Protein AF-0000000076551840 (afdb_homodimer)

Secondary structure (DSSP, 8-state):
--HHHHHHHHHHHHHHHHT-TTS----GGGSPTT-----EEEEEEEE-TTHHHHHHHHHHTT--EEEEEETTEEEEE-TTS-EEEEE-TTPPP-GGGGSGGGEEEEEE-S-HHHHHHHHHHTT-EEEEEEEEETT-STTSS-EEEEEEE-TTS-EEEEEE-SS----/--HHHHHHHHHHHHHHHHT-TTS----GGGSPTT-----EEEEEEEE-TTHHHHHHHHHHTT--EEEEEETTEEEEE-TTS-EEEEE-TTPPP-GGGGSGGGEEEEEE-S-HHHHHHHHHHTT-EEEEEEEEETT-STTSS-EEEEEEE-TTS-EEEEEE-SS----

pLDDT: mean 78.37, std 20.19, range [26.83, 97.62]

Structure (mmCIF, N/CA/C/O backbone):
data_AF-0000000076551840-model_v1
#
loop_
_entity.id
_entity.type
_entity.pdbx_description
1 polymer 'VOC domain-containing protein'
#
loop_
_atom_site.group_PDB
_atom_site.id
_atom_site.type_symbol
_atom_site.label_atom_id
_atom_site.label_alt_id
_atom_site.label_comp_id
_atom_site.label_asym_id
_atom_site.label_entity_id
_atom_site.label_seq_id
_atom_site.pdbx_PDB_ins_code
_atom_site.Cartn_x
_atom_site.Cartn_y
_atom_site.Cartn_z
_atom_site.occupancy
_atom_site.B_iso_or_equiv
_atom_site.auth_seq_id
_atom_site.auth_comp_id
_atom_site.auth_asym_id
_atom_site.auth_atom_id
_atom_site.pdbx_PDB_model_num
ATOM 1 N N . MET A 1 1 ? -16.547 25.156 -2.084 1 27.38 1 MET A N 1
ATOM 2 C CA . MET A 1 1 ? -15.773 24.156 -1.354 1 27.38 1 MET A CA 1
ATOM 3 C C . MET A 1 1 ? -16.469 22.797 -1.389 1 27.38 1 MET A C 1
ATOM 5 O O . MET A 1 1 ? -17.625 22.688 -1.002 1 27.38 1 MET A O 1
ATOM 9 N N . ASN A 1 2 ? -16.172 21.984 -2.314 1 29.33 2 ASN A N 1
ATOM 10 C CA . ASN A 1 2 ? -16.953 20.828 -2.738 1 29.33 2 ASN A CA 1
ATOM 11 C C . ASN A 1 2 ? -17.25 19.891 -1.567 1 29.33 2 ASN A C 1
ATOM 13 O O . ASN A 1 2 ? -16.328 19.312 -0.979 1 29.33 2 ASN A O 1
ATOM 17 N N . ARG A 1 3 ? -18.391 20.047 -0.941 1 36.41 3 ARG A N 1
ATOM 18 C CA . ARG A 1 3 ? -19.109 19.391 0.146 1 36.41 3 ARG A CA 1
ATOM 19 C C . ARG A 1 3 ? -18.938 17.875 0.073 1 36.41 3 ARG A C 1
ATOM 21 O O . ARG A 1 3 ? -19.188 17.172 1.055 1 36.41 3 ARG A O 1
ATOM 28 N N . SER A 1 4 ? -18.766 17.438 -1.121 1 36.91 4 SER A N 1
ATOM 29 C CA . SER A 1 4 ? -18.781 15.992 -1.314 1 36.91 4 SER A CA 1
ATOM 30 C C . SER A 1 4 ? -17.531 15.336 -0.754 1 36.91 4 SER A C 1
ATOM 32 O O . SER A 1 4 ? -17.594 14.25 -0.186 1 36.91 4 SER A O 1
ATOM 34 N N . ALA A 1 5 ? -16.391 16.031 -0.947 1 40.38 5 ALA A N 1
ATOM 35 C CA . ALA A 1 5 ? -15.172 15.484 -0.371 1 40.38 5 ALA A CA 1
ATOM 36 C C . ALA A 1 5 ? -15.242 15.469 1.154 1 40.38 5 ALA A C 1
ATOM 38 O O . ALA A 1 5 ? -14.773 14.523 1.794 1 40.38 5 ALA A O 1
ATOM 39 N N . LEU A 1 6 ? -15.734 16.562 1.753 1 38.84 6 LEU A N 1
ATOM 40 C CA . LEU A 1 6 ? -15.945 16.641 3.195 1 38.84 6 LEU A CA 1
ATOM 41 C C . LEU A 1 6 ? -16.844 15.5 3.67 1 38.84 6 LEU A C 1
ATOM 43 O O . LEU A 1 6 ? -16.641 14.953 4.754 1 38.84 6 LEU A O 1
ATOM 47 N N . PHE A 1 7 ? -17.734 15.266 2.775 1 40.12 7 PHE A N 1
ATOM 48 C CA . PHE A 1 7 ? -18.688 14.219 3.145 1 40.12 7 PHE A CA 1
ATOM 49 C C . PHE A 1 7 ? -18 12.867 3.223 1 40.12 7 PHE A C 1
ATOM 51 O O . PHE A 1 7 ? -18.203 12.109 4.172 1 40.12 7 PHE A O 1
ATOM 58 N N . VAL A 1 8 ? -17.234 12.586 2.199 1 43.53 8 VAL A N 1
ATOM 59 C CA . VAL A 1 8 ? -16.562 11.289 2.227 1 43.53 8 VAL A CA 1
ATOM 60 C C . VAL A 1 8 ? -15.633 11.211 3.43 1 43.53 8 VAL A C 1
ATOM 62 O O . VAL A 1 8 ? -15.602 10.195 4.137 1 43.53 8 VAL A O 1
ATOM 65 N N . ALA A 1 9 ? -14.914 12.297 3.59 1 44.69 9 ALA A N 1
ATOM 66 C CA . ALA A 1 9 ? -14.031 12.32 4.75 1 44.69 9 ALA A CA 1
ATOM 67 C C . ALA A 1 9 ? -14.82 12.18 6.047 1 44.69 9 ALA A C 1
ATOM 69 O O . ALA A 1 9 ? -14.43 11.422 6.941 1 44.69 9 ALA A O 1
ATOM 70 N N . ALA A 1 10 ? -15.859 13 6.07 1 43.75 10 ALA A N 1
ATOM 71 C CA . ALA A 1 10 ? -16.688 12.945 7.266 1 43.75 10 ALA A CA 1
ATOM 72 C C . ALA A 1 10 ? -17.297 11.555 7.449 1 43.75 10 ALA A C 1
ATOM 74 O O . ALA A 1 10 ? -17.375 11.047 8.57 1 43.75 10 ALA A O 1
ATOM 75 N N . MET A 1 11 ? -17.75 11.07 6.363 1 44.84 11 MET A N 1
ATOM 76 C CA . MET A 1 11 ? -18.391 9.758 6.48 1 44.84 11 MET A CA 1
ATOM 77 C C . MET A 1 11 ? -17.375 8.688 6.844 1 44.84 11 MET A C 1
ATOM 79 O O . MET A 1 11 ? -17.641 7.836 7.691 1 44.84 11 MET A O 1
ATOM 83 N N . VAL A 1 12 ? -16.344 8.695 6.113 1 45.75 12 VAL A N 1
ATOM 84 C CA . VAL A 1 12 ? -15.305 7.738 6.473 1 45.75 12 VAL A CA 1
ATOM 85 C C . VAL A 1 12 ? -14.891 7.949 7.926 1 45.75 12 VAL A C 1
ATOM 87 O O . VAL A 1 12 ? -14.719 6.984 8.68 1 45.75 12 VAL A O 1
ATOM 90 N N . ALA A 1 13 ? -14.734 9.211 8.25 1 43.22 13 ALA A N 1
ATOM 91 C CA . ALA A 1 13 ? -14.398 9.523 9.633 1 43.22 13 ALA A CA 1
ATOM 92 C C . ALA A 1 13 ? -15.453 8.977 10.594 1 43.22 13 ALA A C 1
ATOM 94 O O . ALA A 1 13 ? -15.117 8.398 11.625 1 43.22 13 ALA A O 1
ATOM 95 N N . THR A 1 14 ? -16.594 9.406 10.281 1 41.75 14 THR A N 1
ATOM 96 C CA . THR A 1 14 ? -17.641 8.961 11.211 1 41.75 14 THR A CA 1
ATOM 97 C C . THR A 1 14 ? -17.703 7.441 11.266 1 41.75 14 THR A C 1
ATOM 99 O O . THR A 1 14 ? -17.859 6.863 12.344 1 41.75 14 THR A O 1
ATOM 102 N N . MET A 1 15 ? -17.734 6.941 10.125 1 40.16 15 MET A N 1
ATOM 103 C CA . MET A 1 15 ? -17.891 5.492 10.125 1 40.16 15 MET A CA 1
ATOM 104 C C . MET A 1 15 ? -16.656 4.816 10.719 1 40.16 15 MET A C 1
ATOM 106 O O . MET A 1 15 ? -16.766 3.801 11.406 1 40.16 15 MET A O 1
ATOM 110 N N . PHE A 1 16 ? -15.555 5.211 10.25 1 41.03 16 PHE A N 1
ATOM 111 C CA . PHE A 1 16 ? -14.359 4.578 10.797 1 41.03 16 PHE A CA 1
ATOM 112 C C . PHE A 1 16 ? -14.398 4.582 12.32 1 41.03 16 PHE A C 1
ATOM 114 O O . PHE A 1 16 ? -14.094 3.568 12.953 1 41.03 16 PHE A O 1
ATOM 121 N N . VAL A 1 17 ? -14.461 5.82 12.93 1 37.12 17 VAL A N 1
ATOM 122 C CA . VAL A 1 17 ? -14.359 6.023 14.375 1 37.12 17 VAL A CA 1
ATOM 123 C C . VAL A 1 17 ? -15.508 5.309 15.086 1 37.12 17 VAL A C 1
ATOM 125 O O . VAL A 1 17 ? -15.305 4.66 16.109 1 37.12 17 VAL A O 1
ATOM 128 N N . LYS A 1 18 ? -16.594 5.859 14.75 1 33.66 18 LYS A N 1
ATOM 129 C CA . LYS A 1 18 ? -17.641 5.473 15.703 1 33.66 18 LYS A CA 1
ATOM 130 C C . LYS A 1 18 ? -17.906 3.975 15.641 1 33.66 18 LYS A C 1
ATOM 132 O O . LYS A 1 18 ? -18.297 3.369 16.641 1 33.66 18 LYS A O 1
ATOM 137 N N . THR A 1 19 ? -18.109 3.566 14.359 1 36.28 19 THR A N 1
ATOM 138 C CA . THR A 1 19 ? -18.75 2.271 14.555 1 36.28 19 THR A CA 1
ATOM 139 C C . THR A 1 19 ? -17.75 1.24 15.055 1 36.28 19 THR A C 1
ATOM 141 O O . THR A 1 19 ? -18.094 0.08 15.281 1 36.28 19 THR A O 1
ATOM 144 N N . GLY A 1 20 ? -16.859 1.603 15.922 1 36.09 20 GLY A N 1
ATOM 145 C CA . GLY A 1 20 ? -16.031 0.517 16.438 1 36.09 20 GLY A CA 1
ATOM 146 C C . GLY A 1 20 ? -15.648 -0.496 15.375 1 36.09 20 GLY A C 1
ATOM 147 O O . GLY A 1 20 ? -15.258 -1.62 15.695 1 36.09 20 GLY A O 1
ATOM 148 N N . ALA A 1 21 ? -16.203 -0.322 14.289 1 35.88 21 ALA A N 1
ATOM 149 C CA . ALA A 1 21 ? -16.266 -1.353 13.258 1 35.88 21 ALA A CA 1
ATOM 150 C C . ALA A 1 21 ? -14.859 -1.782 12.828 1 35.88 21 ALA A C 1
ATOM 152 O O . ALA A 1 21 ? -14.695 -2.801 12.148 1 35.88 21 ALA A O 1
ATOM 153 N N . ILE A 1 22 ? -13.898 -0.826 12.773 1 38.78 22 ILE A N 1
ATOM 154 C CA . ILE A 1 22 ? -12.641 -1.492 12.445 1 38.78 22 ILE A CA 1
ATOM 155 C C . ILE A 1 22 ? -12.383 -2.625 13.438 1 38.78 22 ILE A C 1
ATOM 157 O O . ILE A 1 22 ? -11.328 -3.26 13.406 1 38.78 22 ILE A O 1
ATOM 161 N N . ALA A 1 23 ? -13.109 -2.488 14.547 1 34.16 23 ALA A N 1
ATOM 162 C CA . ALA A 1 23 ? -12.852 -3.627 15.422 1 34.16 23 ALA A CA 1
ATOM 163 C C . ALA A 1 23 ? -12.867 -4.938 14.641 1 34.16 23 ALA A C 1
ATOM 165 O O . ALA A 1 23 ? -13.812 -5.211 13.898 1 34.16 23 ALA A O 1
ATOM 166 N N . GLN A 1 24 ? -11.711 -5.297 14.273 1 37.44 24 GLN A N 1
ATOM 167 C CA . GLN A 1 24 ? -11.289 -6.57 13.703 1 37.44 24 GLN A CA 1
ATOM 168 C C . GLN A 1 24 ? -12.25 -7.695 14.086 1 37.44 24 GLN A C 1
ATOM 170 O O . GLN A 1 24 ? -12.242 -8.164 15.227 1 37.44 24 GLN A O 1
ATOM 175 N N . THR A 1 25 ? -13.562 -7.547 13.938 1 35.53 25 THR A N 1
ATOM 176 C CA . THR A 1 25 ? -14.086 -8.906 14.062 1 35.53 25 THR A CA 1
ATOM 177 C C . THR A 1 25 ? -13.391 -9.844 13.078 1 35.53 25 THR A C 1
ATOM 179 O O . THR A 1 25 ? -13.617 -9.766 11.875 1 35.53 25 THR A O 1
ATOM 182 N N . ASN A 1 26 ? -12.195 -10.07 13.25 1 39.94 26 ASN A N 1
ATOM 183 C CA . ASN A 1 26 ? -11.43 -11.117 12.586 1 39.94 26 ASN A CA 1
ATOM 184 C C . ASN A 1 26 ? -12.211 -12.43 12.508 1 39.94 26 ASN A C 1
ATOM 186 O O . ASN A 1 26 ? -11.625 -13.5 12.375 1 39.94 26 ASN A O 1
ATOM 190 N N . SER A 1 27 ? -13.477 -12.438 12.914 1 39.22 27 SER A N 1
ATOM 191 C CA . SER A 1 27 ? -13.945 -13.82 12.844 1 39.22 27 SER A CA 1
ATOM 192 C C . SER A 1 27 ? -14.062 -14.289 11.398 1 39.22 27 SER A C 1
ATOM 194 O O . SER A 1 27 ? -14.641 -13.602 10.562 1 39.22 27 SER A O 1
ATOM 196 N N . LEU A 1 28 ? -13.203 -15.195 10.992 1 42.12 28 LEU A N 1
ATOM 197 C CA . LEU A 1 28 ? -13.32 -16 9.773 1 42.12 28 LEU A CA 1
ATOM 198 C C . LEU A 1 28 ? -14.781 -16.219 9.406 1 42.12 28 LEU A C 1
ATOM 200 O O . LEU A 1 28 ? -15.109 -16.359 8.227 1 42.12 28 LEU A O 1
ATOM 204 N N . ALA A 1 29 ? -15.602 -16.125 10.406 1 45.28 29 ALA A N 1
ATOM 205 C CA . ALA A 1 29 ? -16.984 -16.516 10.195 1 45.28 29 ALA A CA 1
ATOM 206 C C . ALA A 1 29 ? -17.719 -15.531 9.289 1 45.28 29 ALA A C 1
ATOM 208 O O . ALA A 1 29 ? -18.688 -15.883 8.625 1 45.28 29 ALA A O 1
ATOM 209 N N . SER A 1 30 ? -17.125 -14.352 9.07 1 53.75 30 SER A N 1
ATOM 210 C CA . SER A 1 30 ? -17.875 -13.391 8.281 1 53.75 30 SER A CA 1
ATOM 211 C C . SER A 1 30 ? -17.266 -13.227 6.887 1 53.75 30 SER A C 1
ATOM 213 O O . SER A 1 30 ? -17.719 -12.375 6.109 1 53.75 30 SER A O 1
ATOM 215 N N . LEU A 1 31 ? -16.359 -14.156 6.562 1 56.81 31 LEU A N 1
ATOM 216 C CA . LEU A 1 31 ? -15.75 -14.047 5.246 1 56.81 31 LEU A CA 1
ATOM 217 C C . LEU A 1 31 ? -16.562 -14.797 4.199 1 56.81 31 LEU A C 1
ATOM 219 O O . LEU A 1 31 ? -17.203 -15.805 4.512 1 56.81 31 LEU A O 1
ATOM 223 N N . PRO A 1 32 ? -16.609 -14.234 3.074 1 60.88 32 PRO A N 1
ATOM 224 C CA . PRO A 1 32 ? -17.312 -14.938 1.996 1 60.88 32 PRO A CA 1
ATOM 225 C C . PRO A 1 32 ? -16.75 -16.344 1.753 1 60.88 32 PRO A C 1
ATOM 227 O O . PRO A 1 32 ? -15.625 -16.641 2.154 1 60.88 32 PRO A O 1
ATOM 230 N N . SER A 1 33 ? -17.609 -17.125 1.17 1 62.19 33 SER A N 1
ATOM 231 C CA . SER A 1 33 ? -17.203 -18.484 0.853 1 62.19 33 SER A CA 1
ATOM 232 C C . SER A 1 33 ? -15.938 -18.516 0.016 1 62.19 33 SER A C 1
ATOM 234 O O . SER A 1 33 ? -15.797 -17.75 -0.942 1 62.19 33 SER A O 1
ATOM 236 N N . GLY A 1 34 ? -14.984 -19.266 0.413 1 58.69 34 GLY A N 1
ATOM 237 C CA . GLY A 1 34 ? -13.75 -19.438 -0.339 1 58.69 34 GLY A CA 1
ATOM 238 C C . GLY A 1 34 ? -12.641 -18.5 0.098 1 58.69 34 GLY A C 1
ATOM 239 O O . GLY A 1 34 ? -11.5 -18.625 -0.34 1 58.69 34 GLY A O 1
ATOM 240 N N . VAL A 1 35 ? -13.117 -17.531 0.836 1 58.44 35 VAL A N 1
ATOM 241 C CA . VAL A 1 35 ? -12.109 -16.609 1.354 1 58.44 35 VAL A CA 1
ATOM 242 C C . VAL A 1 35 ? -11.672 -17.062 2.748 1 58.44 35 VAL A C 1
ATOM 244 O O . VAL A 1 35 ? -12.508 -17.219 3.643 1 58.44 35 VAL A O 1
ATOM 247 N N . THR A 1 36 ? -10.461 -17.359 2.869 1 60.69 36 THR A N 1
ATOM 248 C CA . THR A 1 36 ? -10 -18 4.098 1 60.69 36 THR A CA 1
ATOM 249 C C . THR A 1 36 ? -9.422 -16.969 5.059 1 60.69 36 THR A C 1
ATOM 251 O O . THR A 1 36 ? -9.227 -17.25 6.242 1 60.69 36 THR A O 1
ATOM 254 N N . GLN A 1 37 ? -9.172 -15.789 4.453 1 68.19 37 GLN A N 1
ATOM 255 C CA . GLN A 1 37 ? -8.578 -14.805 5.352 1 68.19 37 GLN A CA 1
ATOM 256 C C . GLN A 1 37 ? -8.797 -13.383 4.832 1 68.19 37 GLN A C 1
ATOM 258 O O . GLN A 1 37 ? -9.07 -13.188 3.648 1 68.19 37 GLN A O 1
ATOM 263 N N . GLN A 1 38 ? -8.812 -12.508 5.797 1 65.56 38 GLN A N 1
ATOM 264 C CA . GLN A 1 38 ? -8.688 -11.094 5.445 1 65.56 38 GLN A CA 1
ATOM 265 C C . GLN A 1 38 ? -7.234 -10.719 5.203 1 65.56 38 GLN A C 1
ATOM 267 O O . GLN A 1 38 ? -6.387 -10.875 6.086 1 65.56 38 GLN A O 1
ATOM 272 N N . LEU A 1 39 ? -6.957 -10.25 4.027 1 72.38 39 LEU A N 1
ATOM 273 C CA . LEU A 1 39 ? -5.562 -10.047 3.645 1 72.38 39 LEU A CA 1
ATOM 274 C C . LEU A 1 39 ? -5.062 -8.68 4.102 1 72.38 39 LEU A C 1
ATOM 276 O O . LEU A 1 39 ? -5.859 -7.766 4.32 1 72.38 39 LEU A O 1
ATOM 280 N N . GLN A 1 40 ? -3.732 -8.562 4.301 1 76.38 40 GLN A N 1
ATOM 281 C CA . GLN A 1 40 ? -3.023 -7.336 4.633 1 76.38 40 GLN A CA 1
ATOM 282 C C . GLN A 1 40 ? -2.023 -6.965 3.541 1 76.38 40 GLN A C 1
ATOM 284 O O . GLN A 1 40 ? -1.771 -7.754 2.629 1 76.38 40 GLN A O 1
ATOM 289 N N . TRP A 1 41 ? -1.464 -5.789 3.631 1 81.81 41 TRP A N 1
ATOM 290 C CA . TRP A 1 41 ? -0.515 -5.309 2.633 1 81.81 41 TRP A CA 1
ATOM 291 C C . TRP A 1 41 ? 0.833 -6.004 2.781 1 81.81 41 TRP A C 1
ATOM 293 O O . TRP A 1 41 ? 1.33 -6.176 3.896 1 81.81 41 TRP A O 1
ATOM 303 N N . SER A 1 42 ? 1.412 -6.383 1.685 1 81.31 42 SER A N 1
ATOM 304 C CA . SER A 1 42 ? 2.74 -6.988 1.715 1 81.31 42 SER A CA 1
ATOM 305 C C . SER A 1 42 ? 3.816 -5.977 1.332 1 81.31 42 SER A C 1
ATOM 307 O O . SER A 1 42 ? 4.973 -6.113 1.731 1 81.31 42 SER A O 1
ATOM 309 N N . GLY A 1 43 ? 3.385 -5.078 0.44 1 89.75 43 GLY A N 1
ATOM 310 C CA . GLY A 1 43 ? 4.371 -4.113 -0.023 1 89.75 43 GLY A CA 1
ATOM 311 C C . GLY A 1 43 ? 3.912 -3.326 -1.234 1 89.75 43 GLY A C 1
ATOM 312 O O . GLY A 1 43 ? 2.795 -3.516 -1.718 1 89.75 43 GLY A O 1
ATOM 313 N N . VAL A 1 44 ? 4.836 -2.371 -1.618 1 93.31 44 VAL A N 1
ATOM 314 C CA . VAL A 1 44 ? 4.617 -1.555 -2.809 1 93.31 44 VAL A CA 1
ATOM 315 C C . VAL A 1 44 ? 5.875 -1.564 -3.678 1 93.31 44 VAL A C 1
ATOM 317 O O . VAL A 1 44 ? 6.984 -1.397 -3.174 1 93.31 44 VAL A O 1
ATOM 320 N N . ASP A 1 45 ? 5.641 -1.84 -4.93 1 92.5 45 ASP A N 1
ATOM 321 C CA . ASP A 1 45 ? 6.68 -1.661 -5.941 1 92.5 45 ASP A CA 1
ATOM 322 C C . ASP A 1 45 ? 6.422 -0.412 -6.781 1 92.5 45 ASP A C 1
ATOM 324 O O . ASP A 1 45 ? 5.305 -0.197 -7.25 1 92.5 45 ASP A O 1
ATOM 328 N N . VAL A 1 46 ? 7.512 0.355 -6.988 1 93.5 46 VAL A N 1
ATOM 329 C CA . VAL A 1 46 ? 7.301 1.553 -7.793 1 93.5 46 VAL A CA 1
ATOM 330 C C . VAL A 1 46 ? 8.453 1.721 -8.781 1 93.5 46 VAL A C 1
ATOM 332 O O . VAL A 1 46 ? 9.609 1.453 -8.445 1 93.5 46 VAL A O 1
ATOM 335 N N . ASP A 1 47 ? 8.023 2.104 -9.953 1 92.31 47 ASP A N 1
ATOM 336 C CA . ASP A 1 47 ? 8.977 2.639 -10.914 1 92.31 47 ASP A CA 1
ATOM 337 C C . ASP A 1 47 ? 9.211 4.129 -10.688 1 92.31 47 ASP A C 1
ATOM 339 O O . ASP A 1 47 ? 8.266 4.922 -10.727 1 92.31 47 ASP A O 1
ATOM 343 N N . ALA A 1 48 ? 10.453 4.504 -10.414 1 93.38 48 ALA A N 1
ATOM 344 C CA . ALA A 1 48 ? 10.734 5.902 -10.094 1 93.38 48 ALA A CA 1
ATOM 345 C C . ALA A 1 48 ? 11.867 6.441 -10.953 1 93.38 48 ALA A C 1
ATOM 347 O O . ALA A 1 48 ? 13.023 6.047 -10.781 1 93.38 48 ALA A O 1
ATOM 348 N N . GLU A 1 49 ? 11.516 7.371 -11.898 1 91.81 49 GLU A N 1
ATOM 349 C CA . GLU A 1 49 ? 12.547 8.039 -12.68 1 91.81 49 GLU A CA 1
ATOM 350 C C . GLU A 1 49 ? 13.508 8.812 -11.773 1 91.81 49 GLU A C 1
ATOM 352 O O . GLU A 1 49 ? 14.719 8.805 -12.008 1 91.81 49 GLU A O 1
ATOM 357 N N . GLN A 1 50 ? 12.922 9.461 -10.789 1 94.94 50 GLN A N 1
ATOM 358 C CA . GLN A 1 50 ? 13.727 10.125 -9.773 1 94.94 50 GLN A CA 1
ATOM 359 C C . GLN A 1 50 ? 14 9.195 -8.594 1 94.94 50 GLN A C 1
ATOM 361 O O . GLN A 1 50 ? 13.602 9.492 -7.461 1 94.94 50 GLN A O 1
ATOM 366 N N . PHE A 1 51 ? 14.75 8.203 -8.812 1 96.38 51 PHE A N 1
ATOM 367 C CA . PHE A 1 51 ? 15.008 7.109 -7.887 1 96.38 51 PHE A CA 1
ATOM 368 C C . PHE A 1 51 ? 15.672 7.625 -6.613 1 96.38 51 PHE A C 1
ATOM 370 O O . PHE A 1 51 ? 15.164 7.391 -5.512 1 96.38 51 PHE A O 1
ATOM 377 N N . LYS A 1 52 ? 16.75 8.344 -6.77 1 97 52 LYS A N 1
ATOM 378 C CA . LYS A 1 52 ? 17.531 8.773 -5.609 1 97 52 LYS A CA 1
ATOM 379 C C . LYS A 1 52 ? 16.688 9.625 -4.664 1 97 52 LYS A C 1
ATOM 381 O O . LYS A 1 52 ? 16.766 9.477 -3.445 1 97 52 LYS A O 1
ATOM 386 N N . GLY A 1 53 ? 15.922 10.508 -5.215 1 97.5 53 GLY A N 1
ATOM 387 C CA . GLY A 1 53 ? 15.07 11.359 -4.398 1 97.5 53 GLY A CA 1
ATOM 388 C C . GLY A 1 53 ? 14.055 10.578 -3.59 1 97.5 53 GLY A C 1
ATOM 389 O O . GLY A 1 53 ? 13.852 10.852 -2.404 1 97.5 53 GLY A O 1
ATOM 390 N N . LEU A 1 54 ? 13.438 9.633 -4.238 1 97 54 LEU A N 1
ATOM 391 C CA . LEU A 1 54 ? 12.438 8.844 -3.527 1 97 54 LEU A CA 1
ATOM 392 C C . LEU A 1 54 ? 13.086 7.965 -2.469 1 97 54 LEU A C 1
ATOM 394 O O . LEU A 1 54 ? 12.578 7.852 -1.351 1 97 54 LEU A O 1
ATO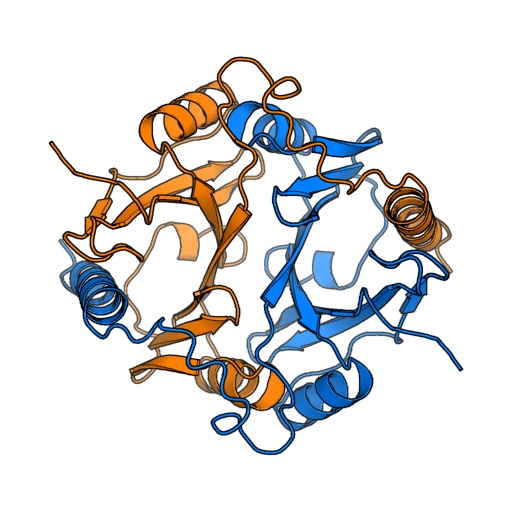M 398 N N . ARG A 1 55 ? 14.148 7.324 -2.879 1 96.12 55 ARG A N 1
ATOM 399 C CA . ARG A 1 55 ? 14.891 6.516 -1.919 1 96.12 55 ARG A CA 1
ATOM 400 C C . ARG A 1 55 ? 15.289 7.34 -0.699 1 96.12 55 ARG A C 1
ATOM 402 O O . ARG A 1 55 ? 15.094 6.906 0.439 1 96.12 55 ARG A O 1
ATOM 409 N N . ASP A 1 56 ? 15.852 8.531 -0.9 1 95.81 56 ASP A N 1
ATOM 410 C CA . ASP A 1 56 ? 16.281 9.391 0.195 1 95.81 56 ASP A CA 1
ATOM 411 C C . ASP A 1 56 ? 15.109 9.797 1.071 1 95.81 56 ASP A C 1
ATOM 413 O O . ASP A 1 56 ? 15.219 9.828 2.299 1 95.81 56 ASP A O 1
ATOM 417 N N . LEU A 1 57 ? 14.039 10.164 0.477 1 96.06 57 LEU A N 1
ATOM 418 C CA . LEU A 1 57 ? 12.852 10.516 1.246 1 96.06 57 LEU A CA 1
ATOM 419 C C . LEU A 1 57 ? 12.391 9.336 2.098 1 96.06 57 LEU A C 1
ATOM 421 O O . LEU A 1 57 ? 12.055 9.508 3.271 1 96.06 57 LEU A O 1
ATOM 425 N N . ALA A 1 58 ? 12.32 8.125 1.489 1 94.19 58 ALA A N 1
ATOM 426 C CA . ALA A 1 58 ? 11.867 6.938 2.211 1 94.19 58 ALA A CA 1
ATOM 427 C C . ALA A 1 58 ? 12.734 6.684 3.441 1 94.19 58 ALA A C 1
ATOM 429 O O . ALA A 1 58 ? 12.219 6.344 4.512 1 94.19 58 ALA A O 1
ATOM 430 N N . VAL A 1 59 ? 13.992 6.879 3.32 1 91 59 VAL A N 1
ATOM 431 C CA . VAL A 1 59 ? 14.922 6.629 4.418 1 91 59 VAL A CA 1
ATOM 432 C C . VAL A 1 59 ? 14.867 7.785 5.414 1 91 59 VAL A C 1
ATOM 434 O O . VAL A 1 59 ? 14.641 7.574 6.605 1 91 59 VAL A O 1
ATOM 437 N N . ASN A 1 60 ? 14.938 9.008 4.949 1 90.75 60 ASN A N 1
ATOM 438 C CA . ASN A 1 60 ? 15.18 10.164 5.805 1 90.75 60 ASN A CA 1
ATOM 439 C C . ASN A 1 60 ? 13.883 10.719 6.387 1 90.75 60 ASN A C 1
ATOM 441 O O . ASN A 1 60 ? 13.891 11.375 7.43 1 90.75 60 ASN A O 1
ATOM 445 N N . ALA A 1 61 ? 12.805 10.523 5.77 1 91.62 61 ALA A N 1
ATOM 446 C CA . ALA A 1 61 ? 11.555 11.094 6.258 1 91.62 61 ALA A CA 1
ATOM 447 C C . ALA A 1 61 ? 10.625 10 6.785 1 91.62 61 ALA A C 1
ATOM 449 O O . ALA A 1 61 ? 9.93 10.203 7.781 1 91.62 61 ALA A O 1
ATOM 450 N N . LEU A 1 62 ? 10.664 8.844 6.094 1 89.81 62 LEU A N 1
ATOM 451 C CA . LEU A 1 62 ? 9.734 7.793 6.488 1 89.81 62 LEU A CA 1
ATOM 452 C C . LEU A 1 62 ? 10.414 6.781 7.406 1 89.81 62 LEU A C 1
ATOM 454 O O . LEU A 1 62 ? 9.75 5.902 7.965 1 89.81 62 LEU A O 1
ATOM 458 N N . GLY A 1 63 ? 11.695 6.855 7.531 1 86.81 63 GLY A N 1
ATOM 459 C CA . GLY A 1 63 ? 12.43 6.031 8.477 1 86.81 63 GLY A CA 1
ATOM 460 C C . GLY A 1 63 ? 12.578 4.59 8.023 1 86.81 63 GLY A C 1
ATOM 461 O O . GLY A 1 63 ? 12.766 3.691 8.844 1 86.81 63 GLY A O 1
ATOM 462 N N . MET A 1 64 ? 12.406 4.379 6.801 1 84.06 64 MET A N 1
ATOM 463 C CA . MET A 1 64 ? 12.547 3.012 6.305 1 84.06 64 MET A CA 1
ATOM 464 C C . MET A 1 64 ? 14.023 2.635 6.176 1 84.06 64 MET A C 1
ATOM 466 O O . MET A 1 64 ? 14.867 3.494 5.922 1 84.06 64 MET A O 1
ATOM 470 N N . ARG A 1 65 ? 14.211 1.378 6.328 1 83.06 65 ARG A N 1
ATOM 471 C CA . ARG A 1 65 ? 15.578 0.876 6.223 1 83.06 65 ARG A CA 1
ATOM 472 C C . ARG A 1 65 ? 15.797 0.171 4.887 1 83.06 65 ARG A C 1
ATOM 474 O O . ARG A 1 65 ? 15.008 -0.695 4.5 1 83.06 65 ARG A O 1
ATOM 481 N N . ALA A 1 66 ? 16.891 0.525 4.258 1 85 66 ALA A N 1
ATOM 482 C CA . ALA A 1 66 ? 17.234 -0.151 3.01 1 85 66 ALA A CA 1
ATOM 483 C C . ALA A 1 66 ? 17.953 -1.476 3.279 1 85 66 ALA A C 1
ATOM 485 O O . ALA A 1 66 ? 18.984 -1.508 3.941 1 85 66 ALA A O 1
ATOM 486 N N . VAL A 1 67 ? 17.375 -2.52 2.768 1 80.56 67 VAL A N 1
ATOM 487 C CA . VAL A 1 67 ? 18.016 -3.826 2.896 1 80.56 67 VAL A CA 1
ATOM 488 C C . VAL A 1 67 ? 18.734 -4.18 1.6 1 80.56 67 VAL A C 1
ATOM 490 O O . VAL A 1 67 ? 19.672 -4.996 1.6 1 80.56 67 VAL A O 1
ATOM 493 N N . VAL A 1 68 ? 18.297 -3.705 0.538 1 83 68 VAL A N 1
ATOM 494 C CA . VAL A 1 68 ? 19 -3.637 -0.739 1 83 68 VAL A CA 1
ATOM 495 C C . VAL A 1 68 ? 19.172 -2.178 -1.157 1 83 68 VAL A C 1
ATOM 497 O O . VAL A 1 68 ? 18.203 -1.412 -1.172 1 83 68 VAL A O 1
ATOM 500 N N . ASP A 1 69 ? 20.391 -1.852 -1.361 1 88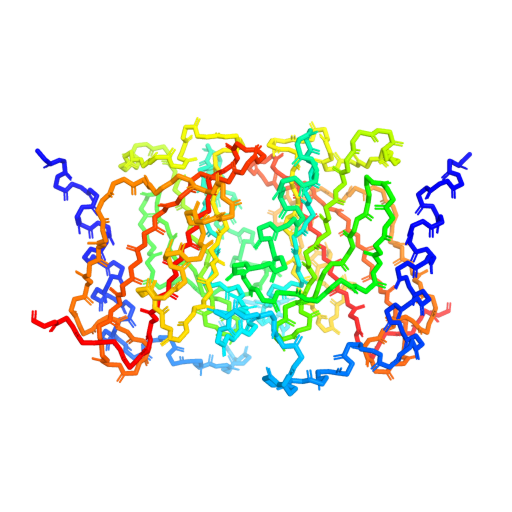.75 69 ASP A N 1
ATOM 501 C CA . ASP A 1 69 ? 20.688 -0.461 -1.701 1 88.75 69 ASP A CA 1
ATOM 502 C C . ASP A 1 69 ? 21.719 -0.372 -2.826 1 88.75 69 ASP A C 1
ATOM 504 O O . ASP A 1 69 ? 22.922 -0.275 -2.572 1 88.75 69 ASP A O 1
ATOM 508 N N . ARG A 1 70 ? 21.25 -0.459 -4.02 1 88.25 70 ARG A N 1
ATOM 509 C CA . ARG A 1 70 ? 22.047 -0.384 -5.238 1 88.25 70 ARG A CA 1
ATOM 510 C C . ARG A 1 70 ? 21.734 0.878 -6.031 1 88.25 70 ARG A C 1
ATOM 512 O O . ARG A 1 70 ? 20.75 1.571 -5.73 1 88.25 70 ARG A O 1
ATOM 519 N N . PRO A 1 71 ? 22.703 1.098 -6.941 1 89.38 71 PRO A N 1
ATOM 520 C CA . PRO A 1 71 ? 22.328 2.209 -7.82 1 89.38 71 PRO A CA 1
ATOM 521 C C . PRO A 1 71 ? 21.031 1.952 -8.586 1 89.38 71 PRO A C 1
ATOM 523 O O . PRO A 1 71 ? 20.906 0.924 -9.25 1 89.38 71 PRO A O 1
ATOM 526 N N . ASN A 1 72 ? 20.047 2.602 -8.398 1 92.06 72 ASN A N 1
ATOM 527 C CA . ASN A 1 72 ? 18.781 2.633 -9.109 1 92.06 72 ASN A CA 1
ATOM 528 C C . ASN A 1 72 ? 17.875 1.472 -8.695 1 92.06 72 ASN A C 1
ATOM 530 O O . ASN A 1 72 ? 16.969 1.089 -9.438 1 92.06 72 ASN A O 1
ATOM 534 N N . PHE A 1 73 ? 18.156 0.818 -7.676 1 91.69 73 PHE A N 1
ATOM 535 C CA . PHE A 1 73 ? 17.281 -0.211 -7.121 1 91.69 73 PHE A CA 1
ATOM 536 C C . PHE A 1 73 ? 17.438 -0.305 -5.609 1 91.69 73 PHE A C 1
ATOM 538 O O . PHE A 1 73 ? 18.547 -0.496 -5.109 1 91.69 73 PHE A O 1
ATOM 545 N N . ALA A 1 74 ? 16.375 -0.228 -4.895 1 91.81 74 ALA A N 1
ATOM 546 C CA . ALA A 1 74 ? 16.406 -0.335 -3.439 1 91.81 74 ALA A CA 1
ATOM 547 C C . ALA A 1 74 ? 15.18 -1.087 -2.922 1 91.81 74 ALA A C 1
ATOM 549 O O . ALA A 1 74 ? 14.07 -0.916 -3.438 1 91.81 74 ALA A O 1
ATOM 550 N N . VAL A 1 75 ? 15.367 -1.93 -2.014 1 87.25 75 VAL A N 1
ATOM 551 C CA . VAL A 1 75 ? 14.305 -2.545 -1.226 1 87.25 75 VAL A CA 1
ATOM 552 C C . VAL A 1 75 ? 14.359 -2.025 0.21 1 87.25 75 VAL A C 1
ATOM 554 O O . VAL A 1 75 ? 15.359 -2.219 0.909 1 87.25 75 VAL A O 1
ATOM 557 N N . LEU A 1 76 ? 13.336 -1.351 0.556 1 87.88 76 LEU A N 1
ATOM 558 C CA . LEU A 1 76 ? 13.211 -0.821 1.91 1 87.88 76 LEU A CA 1
ATOM 559 C C . LEU A 1 76 ? 12.156 -1.59 2.699 1 87.88 76 LEU A C 1
ATOM 561 O O . LEU A 1 76 ? 11.242 -2.172 2.115 1 87.88 76 LEU A O 1
ATOM 565 N N . VAL A 1 77 ? 12.281 -1.533 3.996 1 81.56 77 VAL A N 1
ATOM 566 C CA . VAL A 1 77 ? 11.391 -2.277 4.875 1 81.56 77 VAL A CA 1
ATOM 567 C C . VAL A 1 77 ? 10.688 -1.315 5.836 1 81.56 77 VAL A C 1
ATOM 569 O O . VAL A 1 77 ? 11.328 -0.445 6.43 1 81.56 77 VAL A O 1
ATOM 572 N N . ALA A 1 78 ? 9.391 -1.476 5.879 1 79.44 78 ALA A N 1
ATOM 573 C CA . ALA A 1 78 ? 8.594 -0.721 6.848 1 79.44 78 ALA A CA 1
ATOM 574 C C . ALA A 1 78 ? 8.641 -1.378 8.227 1 79.44 78 ALA A C 1
ATOM 576 O O . ALA A 1 78 ? 9.234 -2.447 8.391 1 79.44 78 ALA A O 1
ATOM 577 N N . ALA A 1 79 ? 8.047 -0.747 9.203 1 72.12 79 ALA A N 1
ATOM 578 C CA . ALA A 1 79 ? 8.102 -1.192 10.594 1 72.12 79 ALA A CA 1
ATOM 579 C C . ALA A 1 79 ? 7.5 -2.586 10.75 1 72.12 79 ALA A C 1
ATOM 581 O O . ALA A 1 79 ? 7.977 -3.389 11.555 1 72.12 79 ALA A O 1
ATOM 582 N N . ASN A 1 80 ? 6.484 -2.932 9.891 1 69.5 80 ASN A N 1
ATOM 583 C CA . ASN A 1 80 ? 5.805 -4.215 10.023 1 69.5 80 ASN A CA 1
ATOM 584 C C . ASN A 1 80 ? 6.414 -5.27 9.102 1 69.5 80 ASN A C 1
ATOM 586 O O . ASN A 1 80 ? 5.852 -6.352 8.93 1 69.5 80 ASN A O 1
ATOM 590 N N . GLY A 1 81 ? 7.453 -4.895 8.406 1 73.38 81 GLY A N 1
ATOM 591 C CA . GLY A 1 81 ? 8.133 -5.855 7.551 1 73.38 81 GLY A CA 1
ATOM 592 C C . GLY A 1 81 ? 7.699 -5.777 6.102 1 73.38 81 GLY A C 1
ATOM 593 O O . GLY A 1 81 ? 8.289 -6.43 5.234 1 73.38 81 GLY A O 1
ATOM 594 N N . SER A 1 82 ? 6.645 -5.043 5.867 1 80.25 82 SER A N 1
ATOM 595 C CA . SER A 1 82 ? 6.242 -4.859 4.477 1 80.25 82 SER A CA 1
ATOM 596 C C . SER A 1 82 ? 7.312 -4.113 3.684 1 80.25 82 SER A C 1
ATOM 598 O O . SER A 1 82 ? 8.102 -3.357 4.254 1 80.25 82 SER A O 1
ATOM 600 N N . LEU A 1 8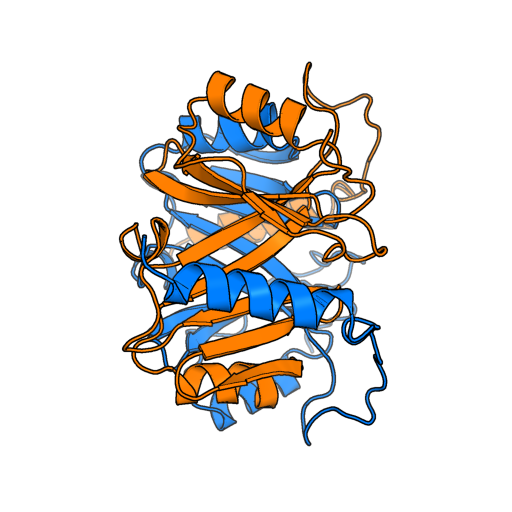3 ? 7.273 -4.316 2.391 1 85.31 83 LEU A N 1
ATOM 601 C CA . LEU A 1 83 ? 8.383 -3.84 1.576 1 85.31 83 LEU A CA 1
ATOM 602 C C . LEU A 1 83 ? 7.957 -2.648 0.724 1 85.31 83 LEU A C 1
ATOM 604 O O . LEU A 1 83 ? 6.805 -2.562 0.3 1 85.31 83 LEU A O 1
ATOM 608 N N . PHE A 1 84 ? 8.883 -1.763 0.611 1 90.88 84 PHE A N 1
ATOM 609 C CA . PHE A 1 84 ? 8.828 -0.72 -0.406 1 90.88 84 PHE A CA 1
ATOM 610 C C . PHE A 1 84 ? 9.961 -0.882 -1.41 1 90.88 84 PHE A C 1
ATOM 612 O O . PHE A 1 84 ? 11.117 -0.587 -1.102 1 90.88 84 PHE A O 1
ATOM 619 N N . GLU A 1 85 ? 9.664 -1.373 -2.545 1 90.69 85 GLU A N 1
ATOM 620 C CA . GLU A 1 85 ? 10.664 -1.621 -3.582 1 90.69 85 GLU A CA 1
ATOM 621 C C . GLU A 1 85 ? 10.664 -0.508 -4.625 1 90.69 85 GLU A C 1
ATOM 623 O O . GLU A 1 85 ? 9.648 -0.256 -5.273 1 90.69 85 GLU A O 1
ATOM 628 N N . ILE A 1 86 ? 11.789 0.106 -4.777 1 94 86 ILE A N 1
ATOM 629 C CA . ILE A 1 86 ? 11.93 1.243 -5.68 1 94 86 ILE A CA 1
ATOM 630 C C . ILE A 1 86 ? 12.852 0.873 -6.84 1 94 86 ILE A C 1
ATOM 632 O O . ILE A 1 86 ? 14.016 0.535 -6.633 1 94 86 ILE A O 1
ATOM 636 N N . TYR A 1 87 ? 12.312 0.948 -8.016 1 92.56 87 TYR A N 1
ATOM 637 C CA . TYR A 1 87 ? 13.023 0.624 -9.242 1 92.56 87 TYR A CA 1
ATOM 638 C C . TYR A 1 87 ? 13.336 1.885 -10.039 1 92.56 87 TYR A C 1
ATOM 640 O O . TYR A 1 87 ? 12.43 2.641 -10.398 1 92.56 87 TYR A O 1
ATOM 648 N N . GLY A 1 88 ? 14.555 2.088 -10.242 1 93.75 88 GLY A N 1
ATOM 649 C CA . GLY A 1 88 ? 15 3.23 -11.023 1 93.75 88 GLY A CA 1
ATOM 650 C C . GLY A 1 88 ? 15.266 2.893 -12.477 1 93.75 88 GLY A C 1
ATOM 651 O O . GLY A 1 88 ? 14.977 1.781 -12.922 1 93.75 88 GLY A O 1
ATOM 652 N N . PRO A 1 89 ? 15.742 3.9 -13.172 1 92.06 89 PRO A N 1
ATOM 653 C CA . PRO A 1 89 ? 16.078 3.676 -14.578 1 92.06 89 PRO A CA 1
ATOM 654 C C . PRO A 1 89 ? 17.062 2.523 -14.773 1 92.06 89 PRO A C 1
ATOM 656 O O . PRO A 1 89 ? 17.984 2.354 -13.969 1 92.06 89 PRO A O 1
ATOM 659 N N . GLY A 1 90 ? 16.812 1.643 -15.789 1 87.44 90 GLY A N 1
ATOM 660 C CA . GLY A 1 90 ? 17.703 0.544 -16.109 1 87.44 90 GLY A CA 1
ATOM 661 C C . GLY A 1 90 ? 17.391 -0.729 -15.352 1 87.44 90 GLY A C 1
ATOM 662 O O . GLY A 1 90 ? 17.984 -1.776 -15.609 1 87.44 90 GLY A O 1
ATOM 663 N N . SER A 1 91 ? 16.5 -0.59 -14.359 1 85.06 91 SER A N 1
ATOM 664 C CA . SER A 1 91 ? 16.078 -1.788 -13.641 1 85.06 91 SER A CA 1
ATOM 665 C C . SER A 1 91 ? 15.352 -2.762 -14.555 1 85.06 91 SER A C 1
ATOM 667 O O . SER A 1 91 ? 14.82 -2.363 -15.594 1 85.06 91 SER A O 1
ATOM 669 N N . PRO A 1 92 ? 15.352 -4.051 -14.141 1 79 92 PRO A N 1
ATOM 670 C CA . PRO A 1 92 ? 14.68 -5.043 -14.984 1 79 92 PRO A CA 1
ATOM 671 C C . PRO A 1 92 ? 13.195 -4.734 -15.195 1 79 92 PRO A C 1
ATOM 673 O O . PRO A 1 92 ? 12.562 -4.125 -14.328 1 79 92 PRO A O 1
ATOM 676 N N . ASP A 1 93 ? 12.742 -5.238 -16.234 1 80.75 93 ASP A N 1
ATOM 677 C CA . ASP A 1 93 ? 11.344 -5.031 -16.594 1 80.75 93 ASP A CA 1
ATOM 678 C C . ASP A 1 93 ? 10.43 -5.941 -15.773 1 80.75 93 ASP A C 1
ATOM 680 O O . ASP A 1 93 ? 10.859 -6.988 -15.281 1 80.75 93 ASP A O 1
ATOM 684 N N . ASN A 1 94 ? 9.219 -5.512 -15.539 1 80.88 94 ASN A N 1
ATOM 685 C CA . ASN A 1 94 ? 8.156 -6.246 -14.859 1 80.88 94 ASN A CA 1
ATOM 686 C C . ASN A 1 94 ? 6.777 -5.848 -15.375 1 80.88 94 ASN A C 1
ATOM 688 O O . ASN A 1 94 ? 6.598 -4.746 -15.898 1 80.88 94 ASN A O 1
ATOM 692 N N . PHE A 1 95 ? 5.805 -6.758 -15.289 1 78.25 95 PHE A N 1
ATOM 693 C CA . PHE A 1 95 ? 4.449 -6.531 -15.773 1 78.25 95 PHE A CA 1
ATOM 694 C C . PHE A 1 95 ? 3.889 -5.223 -15.227 1 78.25 95 PHE A C 1
ATOM 696 O O . PHE A 1 95 ? 3.256 -4.457 -15.961 1 78.25 95 PHE A O 1
ATOM 703 N N . TRP A 1 96 ? 4.125 -4.961 -14 1 80.19 96 TRP A N 1
ATOM 704 C CA . TRP A 1 96 ? 3.473 -3.848 -13.32 1 80.19 96 TRP A CA 1
ATOM 705 C C . TRP A 1 96 ? 4.105 -2.52 -13.719 1 80.19 96 TRP A C 1
ATOM 707 O O . TRP A 1 96 ? 3.512 -1.457 -13.523 1 80.19 96 TRP A O 1
ATOM 717 N N . ARG A 1 97 ? 5.289 -2.588 -14.227 1 79 97 ARG A N 1
ATOM 718 C CA . ARG A 1 97 ? 5.973 -1.36 -14.617 1 79 97 ARG A CA 1
ATOM 719 C C . ARG A 1 97 ? 5.266 -0.69 -15.797 1 79 97 ARG A C 1
ATOM 721 O O . ARG A 1 97 ? 5.391 0.52 -15.992 1 79 97 ARG A O 1
ATOM 728 N N . HIS A 1 98 ? 4.574 -1.481 -16.469 1 74.19 98 HIS A N 1
ATOM 729 C CA . HIS A 1 98 ? 3.908 -0.981 -17.672 1 74.19 98 HIS A CA 1
ATOM 730 C C . HIS A 1 98 ? 2.422 -0.756 -17.422 1 74.19 98 HIS A C 1
ATOM 732 O O . HIS A 1 98 ? 1.696 -0.319 -18.312 1 74.19 98 HIS A O 1
ATOM 738 N N . GLY A 1 99 ? 2.055 -1.143 -16.312 1 72.69 99 GLY A N 1
ATOM 739 C CA . GLY A 1 99 ? 0.659 -0.916 -15.969 1 72.69 99 GLY A CA 1
ATOM 740 C C . GLY A 1 99 ? 0.371 0.514 -15.547 1 72.69 99 GLY A C 1
ATOM 741 O O . GLY A 1 99 ? 1.241 1.382 -15.648 1 72.69 99 GLY A O 1
ATOM 742 N N . GLN A 1 100 ? -0.872 0.697 -15.18 1 74.19 100 GLN A N 1
ATOM 743 C CA . GLN A 1 100 ? -1.312 2.023 -14.766 1 74.19 100 GLN A CA 1
ATOM 744 C C . GLN A 1 100 ? -0.49 2.533 -13.586 1 74.19 100 GLN A C 1
ATOM 746 O O . GLN A 1 100 ? -0.458 1.902 -12.523 1 74.19 100 GLN A O 1
ATOM 751 N N . GLY A 1 101 ? 0.24 3.564 -13.875 1 79.69 101 GLY A N 1
ATOM 752 C CA . GLY A 1 101 ? 0.936 4.301 -12.828 1 79.69 101 GLY A CA 1
ATOM 753 C C . GLY A 1 101 ? 2.311 3.738 -12.516 1 79.69 101 GLY A C 1
ATOM 754 O O . GLY A 1 101 ? 3.084 4.352 -11.781 1 79.69 101 GLY A O 1
ATOM 755 N N . GLY A 1 102 ? 2.717 2.529 -13.086 1 87.12 102 GLY A N 1
ATOM 756 C CA . GLY A 1 102 ? 4.035 1.978 -12.812 1 87.12 102 GLY A CA 1
ATOM 757 C C . GLY A 1 102 ? 4.227 1.591 -11.359 1 87.12 102 GLY A C 1
ATOM 758 O O . GLY A 1 102 ? 5.266 1.879 -10.766 1 87.12 102 GLY A O 1
ATOM 759 N N . LEU A 1 103 ? 3.262 1.113 -10.758 1 90.75 103 LEU A N 1
ATOM 760 C CA . LEU A 1 103 ? 3.268 0.711 -9.359 1 90.75 103 LEU A CA 1
ATOM 761 C C . LEU A 1 103 ? 2.404 -0.529 -9.148 1 90.75 103 LEU A C 1
ATOM 763 O O . LEU A 1 103 ? 1.38 -0.699 -9.812 1 90.75 103 LEU A O 1
ATOM 767 N N . ALA A 1 104 ? 2.865 -1.376 -8.281 1 92.44 104 ALA A N 1
ATOM 768 C CA . ALA A 1 104 ? 2.053 -2.51 -7.848 1 92.44 104 ALA A CA 1
ATOM 769 C C . ALA A 1 104 ? 1.961 -2.57 -6.324 1 92.44 104 ALA A C 1
ATOM 771 O O . ALA A 1 104 ? 2.973 -2.457 -5.629 1 92.44 104 ALA A O 1
ATOM 772 N N . VAL A 1 105 ? 0.739 -2.715 -5.879 1 92.94 105 VAL A N 1
ATOM 773 C CA . VAL A 1 105 ? 0.499 -2.973 -4.465 1 92.94 105 VAL A CA 1
ATOM 774 C C . VAL A 1 105 ? 0.317 -4.473 -4.234 1 92.94 105 VAL A C 1
ATOM 776 O O . VAL A 1 105 ? -0.365 -5.148 -5.012 1 92.94 105 VAL A O 1
ATOM 779 N N . GLY A 1 106 ? 0.922 -4.902 -3.184 1 93.19 106 GLY A N 1
ATOM 780 C CA . GLY A 1 106 ? 0.833 -6.324 -2.875 1 93.19 106 GLY A CA 1
ATOM 781 C C . GLY A 1 106 ? -0.006 -6.613 -1.645 1 93.19 106 GLY A C 1
ATOM 782 O O . GLY A 1 106 ? -0.077 -5.793 -0.727 1 93.19 106 GLY A O 1
ATOM 783 N N . PHE A 1 107 ? -0.562 -7.859 -1.611 1 90.56 107 PHE A N 1
ATOM 784 C CA . PHE A 1 107 ? -1.327 -8.367 -0.478 1 90.56 107 PHE A CA 1
ATOM 785 C C . PHE A 1 107 ? -0.691 -9.633 0.08 1 90.56 107 PHE A C 1
ATOM 787 O O . PHE A 1 107 ? -0.222 -10.484 -0.678 1 90.56 107 PHE A O 1
ATOM 794 N N . LEU A 1 108 ? -0.737 -9.672 1.339 1 87.5 108 LEU A N 1
ATOM 795 C CA . LEU A 1 108 ? -0.23 -10.844 2.043 1 87.5 108 LEU A CA 1
ATOM 796 C C . LEU A 1 108 ? -1.349 -11.852 2.303 1 87.5 108 LEU A C 1
ATOM 798 O O . LEU A 1 108 ? -2.436 -11.477 2.75 1 87.5 108 LEU A O 1
ATOM 802 N N . THR A 1 109 ? -1.104 -13.125 1.974 1 87.38 109 THR A N 1
ATOM 803 C CA . THR A 1 109 ? -2.061 -14.195 2.225 1 87.38 109 THR A CA 1
ATOM 804 C C . THR A 1 109 ? -1.389 -15.367 2.939 1 87.38 109 THR A C 1
ATOM 806 O O . THR A 1 109 ? -0.161 -15.477 2.934 1 87.38 109 THR A O 1
ATOM 809 N N . GLY A 1 110 ? -2.186 -16.109 3.635 1 85.94 110 GLY A N 1
ATOM 810 C CA . GLY A 1 110 ? -1.695 -17.344 4.25 1 85.94 110 GLY A CA 1
ATOM 811 C C . GLY A 1 110 ? -1.87 -18.562 3.369 1 85.94 110 GLY A C 1
ATOM 812 O O . GLY A 1 110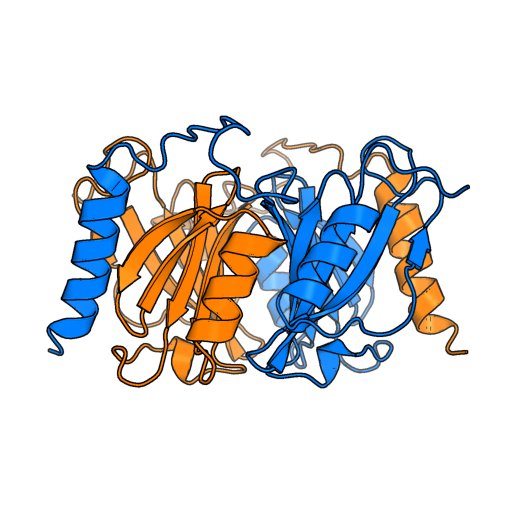 ? -1.361 -19.641 3.686 1 85.94 110 GLY A O 1
ATOM 813 N N . ASP A 1 111 ? -2.559 -18.453 2.256 1 87.81 111 ASP A N 1
ATOM 814 C CA . ASP A 1 111 ? -2.838 -19.531 1.318 1 87.81 111 ASP A CA 1
ATOM 815 C C . ASP A 1 111 ? -2.938 -19.016 -0.112 1 87.81 111 ASP A C 1
ATOM 817 O O . ASP A 1 111 ? -4.035 -18.719 -0.599 1 87.81 111 ASP A O 1
ATOM 821 N N . ILE A 1 112 ? -1.863 -18.984 -0.788 1 92.12 112 ILE A N 1
ATOM 822 C CA . ILE A 1 112 ? -1.789 -18.281 -2.066 1 92.12 112 ILE A CA 1
ATOM 823 C C . ILE A 1 112 ? -2.551 -19.062 -3.129 1 92.12 112 ILE A C 1
ATOM 825 O O . ILE A 1 112 ? -3.176 -18.484 -4.016 1 92.12 112 ILE A O 1
ATOM 829 N N . ALA A 1 113 ? -2.529 -20.391 -3.096 1 92.62 113 ALA A N 1
ATOM 830 C CA . ALA A 1 113 ? -3.252 -21.188 -4.082 1 92.62 113 ALA A CA 1
ATOM 831 C C . ALA A 1 113 ? -4.746 -20.875 -4.059 1 92.62 113 ALA A C 1
ATOM 833 O O . ALA A 1 113 ? -5.344 -20.594 -5.102 1 92.62 113 ALA A O 1
ATOM 834 N N . THR A 1 114 ? -5.324 -20.859 -2.867 1 91.56 114 THR A N 1
ATOM 835 C CA . THR A 1 114 ? -6.742 -20.547 -2.701 1 91.56 114 THR A CA 1
ATOM 836 C C . THR A 1 114 ? -7.039 -19.109 -3.113 1 91.56 114 THR A C 1
ATOM 838 O O . THR A 1 114 ? -8.047 -18.844 -3.771 1 91.56 114 THR A O 1
ATOM 841 N N . THR A 1 115 ? -6.191 -18.203 -2.742 1 92.25 115 THR A N 1
ATOM 842 C CA . THR A 1 115 ? -6.391 -16.781 -3.047 1 92.25 115 THR A CA 1
ATOM 843 C C . THR A 1 115 ? -6.371 -16.547 -4.555 1 92.25 115 THR A C 1
ATOM 845 O O . THR A 1 115 ? -7.207 -15.82 -5.086 1 92.25 115 THR A O 1
ATOM 848 N N . LEU A 1 116 ? -5.445 -17.188 -5.25 1 95.19 116 LEU A N 1
ATOM 849 C CA . LEU A 1 116 ? -5.344 -17 -6.695 1 95.19 116 LEU A CA 1
ATOM 850 C C . LEU A 1 116 ? -6.59 -17.531 -7.398 1 95.19 116 LEU A C 1
ATOM 852 O O . LEU A 1 116 ? -7.082 -16.906 -8.344 1 95.19 116 LEU A O 1
ATOM 856 N N . LYS A 1 117 ? -7.098 -18.609 -6.93 1 95.19 117 LYS A N 1
ATOM 857 C CA . LYS A 1 117 ? -8.344 -19.141 -7.484 1 95.19 117 LYS A CA 1
ATOM 858 C C . LYS A 1 117 ? -9.492 -18.156 -7.27 1 95.19 117 LYS A C 1
ATOM 860 O O . LYS A 1 117 ? -10.297 -17.922 -8.18 1 95.19 117 LYS A O 1
ATOM 865 N N . ALA A 1 118 ? -9.57 -17.625 -6.082 1 92.88 118 ALA A N 1
ATOM 866 C CA . ALA A 1 118 ? -10.625 -16.672 -5.758 1 92.88 118 ALA A CA 1
ATOM 867 C C . ALA A 1 118 ? -10.508 -15.414 -6.617 1 92.88 118 ALA A C 1
ATOM 869 O O . ALA A 1 118 ? -11.516 -14.828 -7.012 1 92.88 118 ALA A O 1
ATOM 870 N N . ILE A 1 119 ? -9.281 -14.969 -6.867 1 95.62 119 ILE A N 1
ATOM 871 C CA . ILE A 1 119 ? -9.031 -13.797 -7.699 1 95.62 119 ILE A CA 1
ATOM 872 C C . ILE A 1 119 ? -9.555 -14.047 -9.109 1 95.62 119 ILE A C 1
ATOM 874 O O . ILE A 1 119 ? -10.25 -13.203 -9.68 1 95.62 119 ILE A O 1
ATOM 878 N N . GLN A 1 120 ? -9.266 -15.18 -9.633 1 97.19 120 GLN A N 1
ATOM 879 C CA . GLN A 1 120 ? -9.734 -15.508 -10.977 1 97.19 120 GLN A CA 1
ATOM 880 C C . GLN A 1 120 ? -11.266 -15.57 -11.016 1 97.19 120 GLN A C 1
ATOM 882 O O . GLN A 1 120 ? -11.883 -15.047 -11.945 1 97.19 120 GLN A O 1
ATOM 887 N N . LYS A 1 121 ? -11.82 -16.141 -10.031 1 95.81 121 LYS A N 1
ATOM 888 C CA . LYS A 1 121 ? -13.273 -16.234 -9.953 1 95.81 121 LYS A CA 1
ATOM 889 C C . LYS A 1 121 ? -13.914 -14.852 -9.859 1 95.81 121 LYS A C 1
ATOM 891 O O . LYS A 1 121 ? -15.062 -14.672 -10.25 1 95.81 121 LYS A O 1
ATOM 896 N N . SER A 1 122 ? -13.164 -13.938 -9.367 1 95.12 122 SER A N 1
ATOM 897 C CA . SER A 1 122 ? -13.688 -12.594 -9.125 1 95.12 122 SER A CA 1
ATOM 898 C C . SER A 1 122 ? -13.273 -11.633 -10.234 1 95.12 122 SER A C 1
ATOM 900 O O . SER A 1 122 ? -13.289 -10.414 -10.039 1 95.12 122 SER A O 1
ATOM 902 N N . GLY A 1 123 ? -12.719 -12.156 -11.312 1 96.81 123 GLY A N 1
ATOM 903 C CA . GLY A 1 123 ? -12.492 -11.336 -12.492 1 96.81 123 GLY A CA 1
ATOM 904 C C . GLY A 1 123 ? -11.047 -10.906 -12.656 1 96.81 123 GLY A C 1
ATOM 905 O O . GLY A 1 123 ? -10.711 -10.188 -13.594 1 96.81 123 GLY A O 1
ATOM 906 N N . GLY A 1 124 ? -10.203 -11.336 -11.766 1 97.62 124 GLY A N 1
ATOM 907 C CA . GLY A 1 124 ? -8.781 -11.062 -11.922 1 97.62 124 GLY A CA 1
ATOM 908 C C . GLY A 1 124 ? -8.109 -11.961 -12.938 1 97.62 124 GLY A C 1
ATOM 909 O O . GLY A 1 124 ? -8.523 -13.109 -13.133 1 97.62 124 GLY A O 1
ATOM 910 N N . VAL A 1 125 ? -7.09 -11.453 -13.602 1 97.56 125 VAL A N 1
ATOM 911 C CA . VAL A 1 125 ? -6.277 -12.211 -14.547 1 97.56 125 VAL A CA 1
ATOM 912 C C . VAL A 1 125 ? -4.875 -12.406 -13.984 1 97.56 125 VAL A C 1
ATOM 914 O O . VAL A 1 125 ? -4.156 -11.438 -13.734 1 97.56 125 VAL A O 1
ATOM 917 N N . LEU A 1 126 ? -4.512 -13.633 -13.812 1 97.56 126 LEU A N 1
ATOM 918 C CA . LEU A 1 126 ? -3.174 -13.922 -13.312 1 97.56 126 LEU A CA 1
ATOM 919 C C . LEU A 1 126 ? -2.115 -13.594 -14.359 1 97.56 126 LEU A C 1
ATOM 921 O O . LEU A 1 126 ? -2.311 -13.859 -15.547 1 97.56 126 LEU A O 1
ATOM 925 N N . LEU A 1 127 ? -1.102 -13.008 -13.906 1 94.88 127 LEU A N 1
ATOM 926 C CA . LEU A 1 127 ? -0.016 -12.625 -14.797 1 94.88 127 LEU A CA 1
ATOM 927 C C . LEU A 1 127 ? 1.225 -13.469 -14.547 1 94.88 127 LEU A C 1
ATOM 929 O O . LEU A 1 127 ? 1.719 -13.531 -13.414 1 94.88 127 LEU A O 1
ATOM 933 N N . GLY A 1 128 ? 1.704 -14.125 -15.617 1 93.62 128 GLY A N 1
ATOM 934 C CA . GLY A 1 128 ? 2.869 -14.984 -15.477 1 93.62 128 GLY A CA 1
ATOM 935 C C . GLY A 1 128 ? 2.607 -16.203 -14.617 1 93.62 128 GLY A C 1
ATOM 936 O O . GLY A 1 128 ? 1.47 -16.672 -14.516 1 93.62 128 GLY A O 1
ATOM 937 N N . GLU A 1 129 ? 3.75 -16.766 -14.086 1 93.94 129 GLU A N 1
ATOM 938 C CA . GLU A 1 129 ? 3.678 -17.969 -13.25 1 93.94 129 GLU A CA 1
ATOM 939 C C . GLU A 1 129 ? 3.885 -17.625 -11.773 1 93.94 129 GLU A C 1
ATOM 941 O O . GLU A 1 129 ? 4.402 -16.547 -11.445 1 93.94 129 GLU A O 1
ATOM 946 N N . LEU A 1 130 ? 3.326 -18.531 -10.961 1 94.88 130 LEU A N 1
ATOM 947 C CA . LEU A 1 130 ? 3.674 -18.453 -9.547 1 94.88 130 LEU A CA 1
ATOM 948 C C . LEU A 1 130 ? 5.184 -18.562 -9.352 1 94.88 130 LEU A C 1
ATOM 950 O O . LEU A 1 130 ? 5.797 -19.547 -9.781 1 94.88 130 LEU A O 1
ATOM 954 N N . LYS A 1 131 ? 5.723 -17.562 -8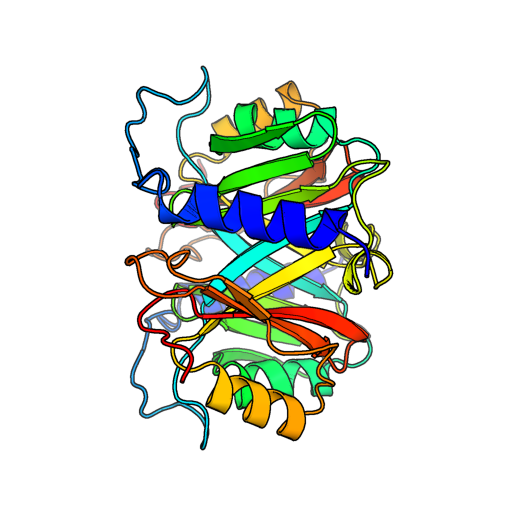.742 1 91.56 131 LYS A N 1
ATOM 955 C CA . LYS A 1 131 ? 7.152 -17.562 -8.445 1 91.56 131 LYS A CA 1
ATOM 956 C C . LYS A 1 131 ? 7.41 -18 -7.004 1 91.56 131 LYS A C 1
ATOM 958 O O . LYS A 1 131 ? 6.68 -17.609 -6.094 1 91.56 131 LYS A O 1
ATOM 963 N N . VAL A 1 132 ? 8.453 -18.781 -6.848 1 90.19 132 VAL A N 1
ATOM 964 C CA . VAL A 1 132 ? 8.828 -19.266 -5.52 1 90.19 132 VAL A CA 1
ATOM 965 C C . VAL A 1 132 ? 10.312 -18.984 -5.277 1 90.19 132 VAL A C 1
ATOM 967 O O . VAL A 1 132 ? 11.156 -19.344 -6.105 1 90.19 132 VAL A O 1
ATOM 970 N N . LEU A 1 133 ? 10.539 -18.297 -4.254 1 84 133 LEU A N 1
ATOM 971 C CA . LEU A 1 133 ? 11.906 -18.094 -3.787 1 84 133 LEU A CA 1
ATOM 972 C C . LEU A 1 133 ? 12.195 -18.922 -2.545 1 84 133 LEU A C 1
ATOM 974 O O . LEU A 1 133 ? 11.672 -18.641 -1.466 1 84 133 LEU A O 1
ATOM 978 N N . PRO A 1 134 ? 13.031 -19.891 -2.693 1 86.38 134 PRO A N 1
ATOM 979 C CA . PRO A 1 134 ? 13.273 -20.812 -1.575 1 86.38 134 PRO A CA 1
ATOM 980 C C . PRO A 1 134 ? 13.93 -20.125 -0.38 1 86.38 134 PRO A C 1
ATOM 982 O O . PRO A 1 134 ? 14.844 -19.312 -0.556 1 86.38 134 PRO A O 1
ATOM 985 N N . LYS A 1 135 ? 13.406 -20.406 0.808 1 83.25 135 LYS A N 1
ATOM 986 C CA . LYS A 1 135 ? 13.953 -20 2.094 1 83.25 135 LYS A CA 1
ATOM 987 C C . LYS A 1 135 ? 14.008 -18.484 2.211 1 83.25 135 LYS A C 1
ATOM 989 O O . LYS A 1 135 ? 14.867 -17.938 2.902 1 83.25 135 LYS A O 1
ATOM 994 N N . ALA A 1 136 ? 13.094 -17.781 1.494 1 79.94 136 ALA A N 1
ATOM 995 C CA . ALA A 1 136 ? 13.078 -16.328 1.495 1 79.94 136 ALA A CA 1
ATOM 996 C C . ALA A 1 136 ? 11.883 -15.789 2.273 1 79.94 136 ALA A C 1
ATOM 998 O O . ALA A 1 136 ? 11.656 -14.57 2.32 1 79.94 136 ALA A O 1
ATOM 999 N N . GLY A 1 137 ? 11.188 -16.672 2.816 1 81.69 137 GLY A N 1
ATOM 1000 C CA . GLY A 1 137 ? 10.055 -16.266 3.629 1 81.69 137 GLY A CA 1
ATOM 1001 C C . GLY A 1 137 ? 10.469 -15.617 4.941 1 81.69 137 GLY A C 1
ATOM 1002 O O . GLY A 1 137 ? 11.609 -15.75 5.371 1 81.69 137 GLY A O 1
ATOM 1003 N N . ALA A 1 138 ? 9.609 -14.875 5.539 1 74.69 138 ALA A N 1
ATOM 1004 C CA . ALA A 1 138 ? 9.852 -14.18 6.797 1 74.69 138 ALA A CA 1
ATOM 1005 C C . ALA A 1 138 ? 10.156 -15.164 7.922 1 74.69 138 ALA A C 1
ATOM 1007 O O . ALA A 1 138 ? 10.797 -14.805 8.914 1 74.69 138 ALA A O 1
ATOM 1008 N N . ASP A 1 139 ? 9.711 -16.422 7.812 1 77.38 139 ASP A N 1
ATOM 1009 C CA . ASP A 1 139 ? 9.914 -17.438 8.844 1 77.38 139 ASP A CA 1
ATOM 1010 C C . ASP A 1 139 ? 10.922 -18.484 8.398 1 77.38 139 ASP A C 1
ATOM 1012 O O . ASP A 1 139 ? 10.969 -19.594 8.953 1 77.38 139 ASP A O 1
ATOM 1016 N N . GLY A 1 140 ? 11.617 -18.188 7.363 1 79.44 140 GLY A N 1
ATOM 1017 C CA . GLY A 1 140 ? 12.602 -19.125 6.852 1 79.44 140 GLY A CA 1
ATOM 1018 C C . GLY A 1 140 ? 12.039 -20.078 5.82 1 79.44 140 GLY A C 1
ATOM 1019 O O . GLY A 1 140 ? 12.781 -20.797 5.16 1 79.44 140 GLY A O 1
ATOM 1020 N N . SER A 1 141 ? 10.734 -20.109 5.719 1 87.75 141 SER A N 1
ATOM 1021 C CA . SER A 1 141 ? 10.125 -20.906 4.656 1 87.75 141 SER A CA 1
ATOM 1022 C C . SER A 1 141 ? 10.336 -20.25 3.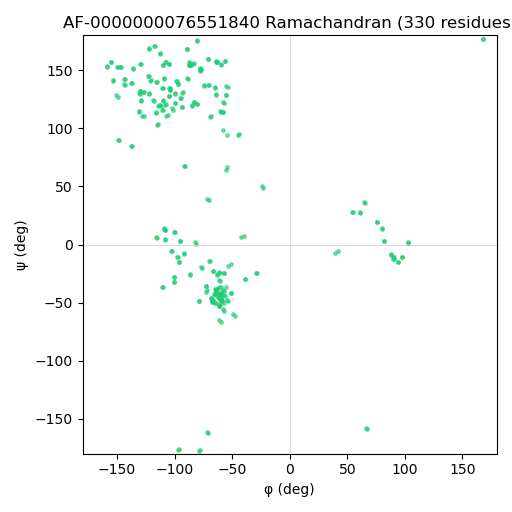293 1 87.75 141 SER A C 1
ATOM 1024 O O . SER A 1 141 ? 11.273 -19.469 3.113 1 87.75 141 SER A O 1
ATOM 1026 N N . ASP A 1 142 ? 9.523 -20.656 2.307 1 87.94 142 ASP A N 1
ATOM 1027 C CA . ASP A 1 142 ? 9.648 -20.078 0.976 1 87.94 142 ASP A CA 1
ATOM 1028 C C . ASP A 1 142 ? 8.797 -18.812 0.846 1 87.94 142 ASP A C 1
ATOM 1030 O O . ASP A 1 142 ? 7.879 -18.594 1.638 1 87.94 142 ASP A O 1
ATOM 1034 N N . TYR A 1 143 ? 9.195 -17.969 -0.032 1 87.75 143 TYR A N 1
ATOM 1035 C CA . TYR A 1 143 ? 8.445 -16.797 -0.464 1 87.75 143 TYR A CA 1
ATOM 1036 C C . TYR A 1 143 ? 7.781 -17.031 -1.815 1 87.75 143 TYR A C 1
ATOM 1038 O O . TYR A 1 143 ? 8.461 -17.297 -2.811 1 87.75 143 TYR A O 1
ATOM 1046 N N . ALA A 1 144 ? 6.535 -17 -1.852 1 92.12 144 ALA A N 1
ATOM 1047 C CA . ALA A 1 144 ? 5.785 -17.203 -3.088 1 92.12 144 ALA A CA 1
ATOM 1048 C C . ALA A 1 144 ? 5.008 -15.953 -3.477 1 92.12 144 ALA A C 1
ATOM 1050 O O . ALA A 1 144 ? 4.445 -15.273 -2.617 1 92.12 144 ALA A O 1
ATOM 1051 N N . TYR A 1 145 ? 4.984 -15.633 -4.793 1 91.88 145 TYR A N 1
ATOM 1052 C CA . TYR A 1 145 ? 4.199 -14.477 -5.219 1 91.88 145 TYR A CA 1
ATOM 1053 C C . TYR A 1 145 ? 3.783 -14.609 -6.68 1 91.88 145 TYR A C 1
ATOM 1055 O O . TYR A 1 145 ? 4.41 -15.344 -7.445 1 91.88 145 TYR A O 1
ATOM 1063 N N . GLN A 1 146 ? 2.771 -13.938 -7.012 1 94.69 146 GLN A N 1
ATOM 1064 C CA . GLN A 1 146 ? 2.307 -13.797 -8.391 1 94.69 146 GLN A CA 1
ATOM 1065 C C . GLN A 1 146 ? 1.527 -12.492 -8.578 1 94.69 146 GLN A C 1
ATOM 1067 O O . GLN A 1 146 ? 0.804 -12.062 -7.676 1 94.69 146 GLN A O 1
ATOM 1072 N N . PHE A 1 147 ? 1.736 -11.891 -9.703 1 94.81 147 PHE A N 1
ATOM 1073 C CA . PHE A 1 147 ? 1.007 -10.68 -10.047 1 94.81 147 PHE A CA 1
ATOM 1074 C C . PHE A 1 147 ? -0.314 -11.016 -10.727 1 94.81 147 PHE A C 1
ATOM 1076 O O . PHE A 1 147 ? -0.473 -12.102 -11.281 1 94.81 147 PHE A O 1
ATOM 1083 N N . PHE A 1 148 ? -1.218 -10.109 -10.656 1 95.38 148 PHE A N 1
ATOM 1084 C CA . PHE A 1 148 ? -2.482 -10.219 -11.375 1 95.38 148 PHE A CA 1
ATOM 1085 C C . PHE A 1 148 ? -2.992 -8.844 -11.789 1 95.38 148 PHE A C 1
ATOM 1087 O O . PHE A 1 148 ? -2.623 -7.832 -11.188 1 95.38 148 PHE A O 1
ATOM 1094 N N . ARG A 1 149 ? -3.715 -8.867 -12.805 1 95.62 149 ARG A N 1
ATOM 1095 C CA . ARG A 1 149 ? -4.461 -7.68 -13.219 1 95.62 149 ARG A CA 1
ATOM 1096 C C . ARG A 1 149 ? -5.887 -7.715 -12.68 1 95.62 149 ARG A C 1
ATOM 1098 O O . ARG A 1 149 ? -6.609 -8.695 -12.883 1 95.62 149 ARG A O 1
ATOM 1105 N N . ALA A 1 150 ? -6.273 -6.656 -11.984 1 95.38 150 ALA A N 1
ATOM 1106 C CA . ALA A 1 150 ? -7.621 -6.562 -11.43 1 95.38 150 ALA A CA 1
ATOM 1107 C C . ALA A 1 150 ? -8.578 -5.918 -12.422 1 95.38 150 ALA A C 1
ATOM 1109 O O . ALA A 1 150 ? -8.156 -5.398 -13.461 1 95.38 150 ALA A O 1
ATOM 1110 N N . PRO A 1 151 ? -9.852 -5.992 -12.156 1 94.94 151 PRO A N 1
ATOM 1111 C CA . PRO A 1 151 ? -10.836 -5.441 -13.086 1 94.94 151 PRO A CA 1
ATOM 1112 C C . PRO A 1 151 ? -10.617 -3.955 -13.367 1 94.94 151 PRO A C 1
ATOM 1114 O O . PRO A 1 151 ? -11.008 -3.463 -14.43 1 94.94 151 PRO A O 1
ATOM 1117 N N . ASP A 1 152 ? -9.977 -3.25 -12.461 1 90.5 152 ASP A N 1
ATOM 1118 C CA . ASP A 1 152 ? -9.719 -1.83 -12.672 1 90.5 152 ASP A CA 1
ATOM 1119 C C . ASP A 1 152 ? -8.484 -1.625 -13.547 1 90.5 152 ASP A C 1
ATOM 1121 O O . ASP A 1 152 ? -7.992 -0.502 -13.688 1 90.5 152 ASP A O 1
ATOM 1125 N N . ASN A 1 153 ? -7.922 -2.691 -13.969 1 90.81 153 ASN A N 1
ATOM 1126 C CA . ASN A 1 153 ? -6.824 -2.742 -14.93 1 90.81 153 ASN A CA 1
ATOM 1127 C C . ASN A 1 153 ? -5.477 -2.49 -14.258 1 90.81 153 ASN A C 1
ATOM 1129 O O . ASN A 1 153 ? -4.441 -2.465 -14.922 1 90.81 153 ASN A O 1
ATOM 1133 N N . ARG A 1 154 ? -5.441 -2.338 -13.039 1 92.44 154 ARG A N 1
ATOM 1134 C CA . ARG A 1 154 ? -4.18 -2.217 -12.312 1 92.44 154 ARG A CA 1
ATOM 1135 C C . ARG A 1 154 ? -3.592 -3.59 -12 1 92.44 154 ARG A C 1
ATOM 1137 O O . ARG A 1 154 ? -4.312 -4.59 -11.984 1 92.44 154 ARG A O 1
ATOM 1144 N N . VAL A 1 155 ? -2.277 -3.514 -11.836 1 93.69 155 VAL A N 1
ATOM 1145 C CA . VAL A 1 155 ? -1.569 -4.738 -11.484 1 93.69 155 VAL A CA 1
ATOM 1146 C C . VAL A 1 155 ? -1.303 -4.77 -9.984 1 93.69 155 VAL A C 1
ATOM 1148 O O . VAL A 1 155 ? -0.853 -3.775 -9.406 1 93.69 155 VAL A O 1
ATOM 1151 N N . TYR A 1 156 ? -1.658 -5.891 -9.352 1 94.38 156 TYR A N 1
ATOM 1152 C CA . TYR A 1 156 ? -1.402 -6.168 -7.941 1 94.38 156 TYR A CA 1
ATOM 1153 C C . TYR A 1 156 ? -0.591 -7.445 -7.777 1 94.38 156 TYR A C 1
ATOM 1155 O O . TYR A 1 156 ? -0.377 -8.188 -8.742 1 94.38 156 TYR A O 1
ATOM 1163 N N . ALA A 1 157 ? -0.12 -7.617 -6.57 1 93.94 157 ALA A N 1
ATOM 1164 C CA . ALA A 1 157 ? 0.61 -8.844 -6.258 1 93.94 157 ALA A CA 1
ATOM 1165 C C . ALA A 1 157 ? -0.043 -9.594 -5.098 1 93.94 157 ALA A C 1
ATOM 1167 O O . ALA A 1 157 ? -0.614 -8.969 -4.195 1 93.94 157 ALA A O 1
ATOM 1168 N N . ILE A 1 158 ? 0.001 -10.883 -5.164 1 93.56 158 ILE A N 1
ATOM 1169 C CA . ILE A 1 158 ? -0.292 -11.719 -4.004 1 93.56 158 ILE A CA 1
ATOM 1170 C C . ILE A 1 158 ? 0.987 -12.406 -3.527 1 93.56 158 ILE A C 1
ATOM 1172 O O . ILE A 1 158 ? 1.761 -12.922 -4.336 1 93.56 158 ILE A O 1
ATOM 1176 N N . VAL A 1 159 ? 1.115 -12.328 -2.199 1 91.38 159 VAL A N 1
ATOM 1177 C CA . VAL A 1 159 ? 2.352 -12.82 -1.599 1 91.38 159 VAL A CA 1
ATOM 1178 C C . VAL A 1 159 ? 2.025 -13.773 -0.447 1 91.38 159 VAL A C 1
ATOM 1180 O O . VAL A 1 159 ? 1.126 -13.5 0.353 1 91.38 159 VAL A O 1
ATOM 1183 N N . GLN A 1 160 ? 2.643 -14.875 -0.422 1 89.12 160 GLN A N 1
ATOM 1184 C CA . GLN A 1 160 ? 2.742 -15.695 0.776 1 89.12 160 GLN A CA 1
ATOM 1185 C C . GLN A 1 160 ? 4.191 -15.828 1.235 1 89.12 160 GLN A C 1
ATOM 1187 O O . GLN A 1 160 ? 5.02 -16.422 0.538 1 89.12 160 GLN A O 1
ATOM 1192 N N . ASN A 1 161 ? 4.406 -15.227 2.439 1 86.19 161 ASN A N 1
ATOM 1193 C CA . ASN A 1 161 ? 5.809 -15.148 2.834 1 86.19 161 ASN A CA 1
ATOM 1194 C C . ASN A 1 161 ? 6.082 -15.961 4.094 1 86.19 161 ASN A C 1
ATOM 1196 O O . ASN A 1 161 ? 7.137 -15.82 4.711 1 86.19 161 ASN A O 1
ATOM 1200 N N . LYS A 1 162 ? 5.121 -16.672 4.543 1 85.31 162 LYS A N 1
ATOM 1201 C CA . LYS A 1 162 ? 5.285 -17.578 5.672 1 85.31 162 LYS A CA 1
ATOM 1202 C C . LYS A 1 162 ? 4.602 -18.922 5.402 1 85.31 162 LYS A C 1
ATOM 1204 O O . LYS A 1 162 ? 3.605 -18.984 4.68 1 85.31 162 LYS A O 1
ATOM 1209 N N . ASN A 1 163 ? 5.129 -19.969 5.988 1 90.31 163 ASN A N 1
ATOM 1210 C CA . ASN A 1 163 ? 4.539 -21.312 5.996 1 90.31 163 ASN A CA 1
ATOM 1211 C C . ASN A 1 163 ? 4.258 -21.812 4.582 1 90.31 163 ASN A C 1
ATOM 1213 O O . ASN A 1 163 ? 3.227 -22.438 4.336 1 90.31 163 ASN A O 1
ATOM 1217 N N . TYR A 1 164 ? 5 -21.359 3.621 1 87.56 164 TYR A N 1
ATOM 1218 C CA . TYR A 1 164 ? 4.871 -21.844 2.252 1 87.56 164 TYR A CA 1
ATOM 1219 C C . TYR A 1 164 ? 6.023 -22.766 1.892 1 87.56 164 TYR A C 1
ATOM 1221 O O . TYR A 1 164 ? 7.191 -22.438 2.127 1 87.56 164 TYR A O 1
ATOM 1229 N N . HIS A 1 165 ? 5.66 -23.969 1.39 1 88 165 HIS A N 1
ATOM 1230 C CA . HIS A 1 165 ? 6.613 -24.953 0.893 1 88 165 HIS A CA 1
ATOM 1231 C C . HIS A 1 165 ? 6.203 -25.469 -0.48 1 88 165 HIS A C 1
ATOM 1233 O O . HIS A 1 165 ? 5.094 -25.984 -0.648 1 88 165 HIS A O 1
ATOM 1239 N N . ALA A 1 166 ? 7.07 -25.109 -1.363 1 78.94 166 ALA A N 1
ATOM 1240 C CA . ALA A 1 166 ? 6.781 -25.641 -2.697 1 78.94 166 ALA A CA 1
ATOM 1241 C C . ALA A 1 166 ? 6.867 -27.156 -2.723 1 78.94 166 ALA A C 1
ATOM 1243 O O . ALA A 1 166 ? 7.688 -27.75 -2.018 1 78.94 166 ALA A O 1
ATOM 1244 N N . ASP A 1 167 ? 5.871 -27.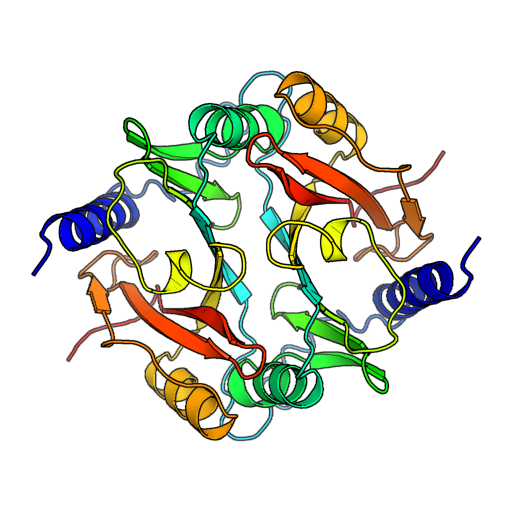828 -3.236 1 65.12 167 ASP A N 1
ATOM 1245 C CA . ASP A 1 167 ? 5.961 -29.281 -3.387 1 65.12 167 ASP A CA 1
ATOM 1246 C C . ASP A 1 167 ? 7.125 -29.672 -4.297 1 65.12 167 ASP A C 1
ATOM 1248 O O . ASP A 1 167 ? 7.508 -28.906 -5.184 1 65.12 167 ASP A O 1
ATOM 1252 N N . MET B 1 1 ? 15.797 -15.422 -20.984 1 26.83 1 MET B N 1
ATOM 1253 C CA . MET B 1 1 ? 15.031 -15.234 -19.766 1 26.83 1 MET B CA 1
ATOM 1254 C C . MET B 1 1 ? 15.75 -14.273 -18.812 1 26.83 1 MET B C 1
ATOM 1256 O O . MET B 1 1 ? 16.922 -14.477 -18.5 1 26.83 1 MET B O 1
ATOM 1260 N N . ASN B 1 2 ? 15.445 -13.039 -18.797 1 29.34 2 ASN B N 1
ATOM 1261 C CA . ASN B 1 2 ? 16.266 -11.93 -18.328 1 29.34 2 ASN B CA 1
ATOM 1262 C C . ASN B 1 2 ? 16.672 -12.117 -16.859 1 29.34 2 ASN B C 1
ATOM 1264 O O . ASN B 1 2 ? 15.812 -12.172 -15.984 1 29.34 2 ASN B O 1
ATOM 1268 N N . ARG B 1 3 ? 17.828 -12.586 -16.688 1 37.5 3 ARG B N 1
ATOM 1269 C CA . ARG B 1 3 ? 18.656 -12.891 -15.531 1 37.5 3 ARG B CA 1
ATOM 1270 C C . ARG B 1 3 ? 18.5 -11.828 -14.453 1 37.5 3 ARG B C 1
ATOM 1272 O O . ARG B 1 3 ? 18.844 -12.062 -13.289 1 37.5 3 ARG B O 1
ATOM 1279 N N . SER B 1 4 ? 18.234 -10.719 -14.938 1 37.06 4 SER B N 1
ATOM 1280 C CA . SER B 1 4 ? 18.25 -9.586 -14.016 1 37.06 4 SER B CA 1
ATOM 1281 C C . SER B 1 4 ? 17.062 -9.609 -13.078 1 37.06 4 SER B C 1
ATOM 1283 O O . SER B 1 4 ? 17.188 -9.289 -11.898 1 37.06 4 SER B O 1
ATOM 1285 N N . ALA B 1 5 ? 15.898 -9.961 -13.633 1 40.75 5 ALA B N 1
ATOM 1286 C CA . ALA B 1 5 ? 14.742 -10.062 -12.75 1 40.75 5 ALA B CA 1
ATOM 1287 C C . ALA B 1 5 ? 14.938 -11.18 -11.727 1 40.75 5 ALA B C 1
ATOM 1289 O O . ALA B 1 5 ? 14.57 -11.031 -10.555 1 40.75 5 ALA B O 1
ATOM 1290 N N . LEU B 1 6 ? 15.523 -12.281 -12.164 1 40.66 6 LEU B N 1
ATOM 1291 C CA . LEU B 1 6 ? 15.844 -13.391 -11.273 1 40.66 6 LEU B CA 1
ATOM 1292 C C . LEU B 1 6 ? 16.828 -12.953 -10.188 1 40.66 6 LEU B C 1
ATOM 1294 O O . LEU B 1 6 ? 16.703 -13.375 -9.039 1 40.66 6 LEU B O 1
ATOM 1298 N N . PHE B 1 7 ? 17.656 -12.125 -10.688 1 40.03 7 PHE B N 1
ATOM 1299 C CA . PHE B 1 7 ? 18.656 -11.664 -9.742 1 40.03 7 PHE B CA 1
ATOM 1300 C C . PHE B 1 7 ? 18.016 -10.828 -8.641 1 40.03 7 PHE B C 1
ATOM 1302 O O . PHE B 1 7 ? 18.328 -11.016 -7.461 1 40.03 7 PHE B O 1
ATOM 1309 N N . VAL B 1 8 ? 17.188 -9.914 -9.039 1 43.38 8 VAL B N 1
ATOM 1310 C CA . VAL B 1 8 ? 16.578 -9.062 -8.023 1 43.38 8 VAL B CA 1
ATOM 1311 C C . VAL B 1 8 ? 15.727 -9.922 -7.078 1 43.38 8 VAL B C 1
ATOM 1313 O O . VAL B 1 8 ? 15.781 -9.742 -5.859 1 43.38 8 VAL B O 1
ATOM 1316 N N . ALA B 1 9 ? 15.008 -10.805 -7.719 1 44.66 9 ALA B N 1
ATOM 1317 C CA . ALA B 1 9 ? 14.219 -11.711 -6.887 1 44.66 9 ALA B CA 1
ATOM 1318 C C . ALA B 1 9 ? 15.117 -12.523 -5.953 1 44.66 9 ALA B C 1
ATOM 1320 O O . ALA B 1 9 ? 14.82 -12.672 -4.766 1 44.66 9 ALA B O 1
ATOM 1321 N N . ALA B 1 10 ? 16.125 -13.078 -6.617 1 43.91 10 ALA B N 1
ATOM 1322 C CA . ALA B 1 10 ? 17.047 -13.875 -5.82 1 43.91 10 ALA B CA 1
ATOM 1323 C C . ALA B 1 10 ? 17.703 -13.031 -4.73 1 43.91 10 ALA B C 1
ATOM 1325 O O . ALA B 1 10 ? 17.875 -13.484 -3.6 1 43.91 10 ALA B O 1
ATOM 1326 N N . MET B 1 11 ? 18.078 -11.914 -5.145 1 44.34 11 MET B N 1
ATOM 1327 C CA . MET B 1 11 ? 18.766 -11.078 -4.168 1 44.34 11 MET B CA 1
ATOM 1328 C C . MET B 1 11 ? 17.812 -10.625 -3.064 1 44.34 11 MET B C 1
ATOM 1330 O O . MET B 1 11 ? 18.172 -10.648 -1.884 1 44.34 11 MET B O 1
ATOM 1334 N N . VAL B 1 12 ? 16.719 -10.148 -3.486 1 45.5 12 VAL B N 1
ATOM 1335 C CA . VAL B 1 12 ? 15.742 -9.781 -2.469 1 45.5 12 VAL B CA 1
ATOM 1336 C C . VAL B 1 12 ? 15.422 -10.992 -1.599 1 45.5 12 VAL B C 1
ATOM 1338 O O . VAL B 1 12 ? 15.336 -10.883 -0.374 1 45.5 12 VAL B O 1
ATOM 1341 N N . ALA B 1 13 ? 15.258 -12.086 -2.295 1 44.19 13 ALA B N 1
ATOM 1342 C CA . ALA B 1 13 ? 15.023 -13.32 -1.56 1 44.19 13 ALA B CA 1
ATOM 1343 C C . ALA B 1 13 ? 16.156 -13.609 -0.581 1 44.19 13 ALA B C 1
ATOM 1345 O O . ALA B 1 13 ? 15.914 -13.992 0.566 1 44.19 13 ALA B O 1
ATOM 1346 N N . THR B 1 14 ? 17.25 -13.672 -1.198 1 41.84 14 THR B N 1
ATOM 1347 C CA . THR B 1 14 ? 18.359 -14 -0.317 1 41.84 14 THR B CA 1
ATOM 1348 C C . THR B 1 14 ? 18.469 -12.984 0.82 1 41.84 14 THR B C 1
ATOM 1350 O O . THR B 1 14 ? 18.719 -13.359 1.969 1 41.84 14 THR B O 1
ATOM 1353 N N . MET B 1 15 ? 18.469 -11.859 0.387 1 39.59 15 MET B N 1
ATOM 1354 C CA . MET B 1 15 ? 18.656 -10.859 1.436 1 39.59 15 MET B CA 1
ATOM 1355 C C . MET B 1 15 ? 17.484 -10.859 2.412 1 39.59 15 MET B C 1
ATOM 1357 O O . MET B 1 15 ? 17.672 -10.656 3.613 1 39.59 15 MET B O 1
ATOM 1361 N N . PHE B 1 16 ? 16.328 -10.805 1.884 1 41.56 16 PHE B N 1
ATOM 1362 C CA . PHE B 1 16 ? 15.203 -10.82 2.801 1 41.56 16 PHE B CA 1
ATOM 1363 C C . PHE B 1 16 ? 15.359 -11.914 3.846 1 41.56 16 PHE B C 1
ATOM 1365 O O . PHE B 1 16 ? 15.117 -11.688 5.031 1 41.56 16 PHE B O 1
ATOM 1372 N N . VAL B 1 17 ? 15.414 -13.242 3.324 1 36.19 17 VAL B N 1
ATOM 1373 C CA . VAL B 1 17 ? 15.414 -14.398 4.219 1 36.19 17 VAL B CA 1
ATOM 1374 C C . VAL B 1 17 ? 16.625 -14.328 5.148 1 36.19 17 VAL B C 1
ATOM 1376 O O . VAL B 1 17 ? 16.516 -14.602 6.348 1 36.19 17 VAL B O 1
ATOM 1379 N N . LYS B 1 18 ? 17.672 -14.477 4.402 1 32.75 18 LYS B N 1
ATOM 1380 C CA . LYS B 1 18 ? 18.766 -14.875 5.266 1 32.75 18 LYS B CA 1
ATOM 1381 C C . LYS B 1 18 ? 19.062 -13.812 6.324 1 32.75 18 LYS B C 1
ATOM 1383 O O . LYS B 1 18 ? 19.562 -14.125 7.406 1 32.75 18 LYS B O 1
ATOM 1388 N N . THR B 1 19 ? 19.234 -12.562 5.703 1 36.16 19 THR B N 1
ATOM 1389 C CA . THR B 1 19 ? 19.906 -11.844 6.777 1 36.16 19 THR B CA 1
ATOM 1390 C C . THR B 1 19 ? 18.953 -11.578 7.934 1 36.16 19 THR B C 1
ATOM 1392 O O . THR B 1 19 ? 19.328 -10.961 8.93 1 36.16 19 THR B O 1
ATOM 1395 N N . GLY B 1 20 ? 18.094 -12.508 8.234 1 35.84 20 GLY B N 1
ATOM 1396 C CA . GLY B 1 20 ? 17.375 -12.172 9.453 1 35.84 20 GLY B CA 1
ATOM 1397 C C . GLY B 1 20 ? 16.969 -10.711 9.523 1 35.84 20 GLY B C 1
ATOM 1398 O O . GLY B 1 20 ? 16.688 -10.195 10.602 1 35.84 20 GLY B O 1
ATOM 1399 N N . ALA B 1 21 ? 17.375 -10.016 8.648 1 37.22 21 ALA B N 1
ATOM 1400 C CA . ALA B 1 21 ? 17.438 -8.562 8.711 1 37.22 21 ALA B CA 1
ATOM 1401 C C . ALA B 1 21 ? 16.031 -7.961 8.836 1 37.22 21 ALA B C 1
ATOM 1403 O O . ALA B 1 21 ? 15.891 -6.77 9.109 1 37.22 21 ALA B O 1
ATOM 1404 N N . ILE B 1 22 ? 15.039 -8.586 8.109 1 36.97 22 ILE B N 1
ATOM 1405 C CA . ILE B 1 22 ? 13.82 -7.883 8.484 1 36.97 22 ILE B CA 1
ATOM 1406 C C . ILE B 1 22 ? 13.695 -7.824 10.008 1 36.97 22 ILE B C 1
ATOM 1408 O O . ILE B 1 22 ? 12.703 -7.324 10.539 1 36.97 22 ILE B O 1
ATOM 1412 N N . ALA B 1 23 ? 14.539 -8.75 10.586 1 34.88 23 ALA B N 1
ATOM 1413 C CA . ALA B 1 23 ? 14.391 -8.594 12.031 1 34.88 23 ALA B CA 1
ATOM 1414 C C . ALA B 1 23 ? 14.383 -7.125 12.43 1 34.88 23 ALA B C 1
ATOM 1416 O O . ALA B 1 23 ? 15.273 -6.363 12.047 1 34.88 23 ALA B O 1
ATOM 1417 N N . GLN B 1 24 ? 13.211 -6.68 12.531 1 36.53 24 GLN B N 1
ATOM 1418 C CA . GLN B 1 24 ? 12.836 -5.398 13.117 1 36.53 24 GLN B CA 1
ATOM 1419 C C . GLN B 1 24 ? 13.891 -4.918 14.109 1 36.53 24 GLN B C 1
ATOM 1421 O O . GLN B 1 24 ? 14.008 -5.469 15.203 1 36.53 24 GLN B O 1
ATOM 1426 N N . THR B 1 25 ? 15.156 -4.875 13.789 1 35.25 25 THR B N 1
ATOM 1427 C CA . THR B 1 25 ? 15.734 -4.039 14.836 1 35.25 25 THR B CA 1
ATOM 1428 C C . THR B 1 25 ? 15.023 -2.691 14.906 1 35.25 25 THR B C 1
ATOM 1430 O O . THR B 1 25 ? 15.203 -1.842 14.031 1 35.25 25 THR B O 1
ATOM 1433 N N . ASN B 1 26 ? 13.82 -2.703 15.227 1 39.5 26 ASN B N 1
ATOM 1434 C CA . ASN B 1 26 ? 13.039 -1.534 15.617 1 39.5 26 ASN B CA 1
ATOM 1435 C C . ASN B 1 26 ? 13.844 -0.587 16.5 1 39.5 26 ASN B C 1
ATOM 1437 O O . ASN B 1 26 ? 13.27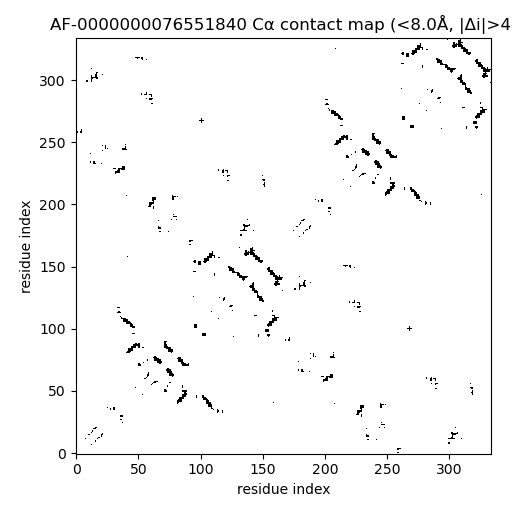3 0.166 17.297 1 39.5 26 ASN B O 1
ATOM 1441 N N . SER B 1 27 ? 15.125 -0.824 16.688 1 39.28 27 SER B N 1
ATOM 1442 C CA . SER B 1 27 ? 15.633 0.164 17.625 1 39.28 27 SER B CA 1
ATOM 1443 C C . SER B 1 27 ? 15.664 1.558 17 1 39.28 27 SER B C 1
ATOM 1445 O O . SER B 1 27 ? 16.156 1.735 15.891 1 39.28 27 SER B O 1
ATOM 1447 N N . LEU B 1 28 ? 14.781 2.461 17.453 1 42.75 28 LEU B N 1
ATOM 1448 C CA . LEU B 1 28 ? 14.828 3.9 17.219 1 42.75 28 LEU B CA 1
ATOM 1449 C C . LEU B 1 28 ? 16.266 4.371 17.016 1 42.75 28 LEU B C 1
ATOM 1451 O O . LEU B 1 28 ? 16.5 5.348 16.312 1 42.75 28 LEU B O 1
ATOM 1455 N N . ALA B 1 29 ? 17.172 3.602 17.562 1 45.44 29 ALA B N 1
ATOM 1456 C CA . ALA B 1 29 ? 18.562 4.059 17.594 1 45.44 29 ALA B CA 1
ATOM 1457 C C . ALA B 1 29 ? 19.172 4.086 16.203 1 45.44 29 ALA B C 1
ATOM 1459 O O . ALA B 1 29 ? 20.109 4.836 15.938 1 45.44 29 ALA B O 1
ATOM 1460 N N . SER B 1 30 ? 18.5 3.441 15.242 1 53.78 30 SER B N 1
ATOM 1461 C CA . SER B 1 30 ? 19.156 3.396 13.945 1 53.78 30 SER B CA 1
ATOM 1462 C C . SER B 1 30 ? 18.453 4.289 12.93 1 53.78 30 SER B C 1
ATOM 1464 O O . SER B 1 30 ? 18.797 4.301 11.75 1 53.78 30 SER B O 1
ATOM 1466 N N . LEU B 1 31 ? 17.547 5.133 13.453 1 57.09 31 LEU B N 1
ATOM 1467 C CA . LEU B 1 31 ? 16.828 6.008 12.531 1 57.09 31 LEU B CA 1
ATOM 1468 C C . LEU B 1 31 ? 17.594 7.309 12.312 1 57.09 31 LEU B C 1
ATOM 1470 O O . LEU B 1 31 ? 18.297 7.785 13.211 1 57.09 31 LEU B O 1
ATOM 1474 N N . PRO B 1 32 ? 17.547 7.75 11.141 1 61.06 32 PRO B N 1
ATOM 1475 C CA . PRO B 1 32 ? 18.188 9.047 10.883 1 61.06 32 PRO B CA 1
ATOM 1476 C C . PRO B 1 32 ? 17.656 10.156 11.781 1 61.06 32 PRO B C 1
ATOM 1478 O O . PRO B 1 32 ? 16.578 10.023 12.359 1 61.06 32 PRO B O 1
ATOM 1481 N N . SER B 1 33 ? 18.469 11.133 11.891 1 62.25 33 SER B N 1
ATOM 1482 C CA . SER B 1 33 ? 18.094 12.281 12.711 1 62.25 33 SER B CA 1
ATOM 1483 C C . SER B 1 33 ? 16.766 12.867 12.266 1 62.25 33 SER B C 1
ATOM 1485 O O . SER B 1 33 ? 16.531 13.047 11.07 1 62.25 33 SER B O 1
ATOM 1487 N N . GLY B 1 34 ? 15.859 13.047 13.156 1 58.44 34 GLY B N 1
ATOM 1488 C CA . GLY B 1 34 ? 14.578 13.68 12.875 1 58.44 34 GLY B CA 1
ATOM 1489 C C . GLY B 1 34 ? 13.477 12.68 12.555 1 58.44 34 GLY B C 1
ATOM 1490 O O . GLY B 1 34 ? 12.312 13.055 12.453 1 58.44 34 GLY B O 1
ATOM 1491 N N . VAL B 1 35 ? 13.969 11.5 12.297 1 58.69 35 VAL B N 1
ATOM 1492 C CA . VAL B 1 35 ? 12.977 10.469 12.047 1 58.69 35 VAL B CA 1
ATOM 1493 C C . VAL B 1 35 ? 12.656 9.727 13.344 1 58.69 35 VAL B C 1
ATOM 1495 O O . VAL B 1 35 ? 13.555 9.203 14.008 1 58.69 35 VAL B O 1
ATOM 1498 N N . THR B 1 36 ? 11.477 9.797 13.734 1 60.38 36 THR B N 1
ATOM 1499 C CA . THR B 1 36 ? 11.125 9.32 15.062 1 60.38 36 THR B CA 1
ATOM 1500 C C . THR B 1 36 ? 10.594 7.891 15 1 60.38 36 THR B C 1
ATOM 1502 O O . THR B 1 36 ? 10.508 7.211 16.031 1 60.38 36 THR B O 1
ATOM 1505 N N . GLN B 1 37 ? 10.273 7.516 13.781 1 68.5 37 GLN B N 1
ATOM 1506 C CA . GLN B 1 37 ? 9.734 6.16 13.703 1 68.5 37 GLN B CA 1
ATOM 1507 C C . GLN B 1 37 ? 9.859 5.594 12.297 1 68.5 37 GLN B C 1
ATOM 1509 O O . GLN B 1 37 ? 10.031 6.34 11.336 1 68.5 37 GLN B O 1
ATOM 1514 N N . GLN B 1 38 ? 9.914 4.297 12.289 1 66 38 GLN B N 1
ATOM 1515 C CA . GLN B 1 38 ? 9.719 3.592 11.031 1 66 38 GLN B CA 1
ATOM 1516 C C . GLN B 1 38 ? 8.234 3.469 10.695 1 66 38 GLN B C 1
ATOM 1518 O O . GLN B 1 38 ? 7.465 2.904 11.477 1 66 38 GLN B O 1
ATOM 1523 N N . LEU B 1 39 ? 7.859 3.998 9.578 1 72.56 39 LEU B N 1
ATOM 1524 C CA . LEU B 1 39 ? 6.434 4.098 9.281 1 72.56 39 LEU B CA 1
ATOM 1525 C C . LEU B 1 39 ? 5.926 2.82 8.625 1 72.56 39 LEU B C 1
ATOM 1527 O O . LEU B 1 39 ? 6.703 2.066 8.039 1 72.56 39 LEU B O 1
ATOM 1531 N N . GLN B 1 40 ? 4.609 2.557 8.781 1 76.75 40 GLN B N 1
ATOM 1532 C CA . GLN B 1 40 ? 3.887 1.454 8.156 1 76.75 40 GLN B CA 1
ATOM 1533 C C . GLN B 1 40 ? 2.799 1.972 7.215 1 76.75 40 GLN B C 1
ATOM 1535 O O . GLN B 1 40 ? 2.506 3.168 7.199 1 76.75 40 GLN B O 1
ATOM 1540 N N . TRP B 1 41 ? 2.203 1.093 6.453 1 81.94 41 TRP B N 1
ATOM 1541 C CA . TRP B 1 41 ? 1.169 1.467 5.496 1 81.94 41 TRP B CA 1
ATOM 1542 C C . TRP B 1 41 ? -0.142 1.785 6.203 1 81.94 41 TRP B C 1
ATOM 1544 O O . TRP B 1 41 ? -0.55 1.066 7.121 1 81.94 41 TRP B O 1
ATOM 1554 N N . SER B 1 42 ? -0.781 2.828 5.793 1 81.31 42 SER B N 1
ATOM 1555 C CA . SER B 1 42 ? -2.082 3.172 6.359 1 81.31 42 SER B CA 1
ATOM 1556 C C . SER B 1 42 ? -3.219 2.732 5.441 1 81.31 42 SER B C 1
ATOM 1558 O O . SER B 1 42 ? -4.336 2.494 5.902 1 81.31 42 SER B O 1
ATOM 1560 N N . GLY B 1 43 ? -2.891 2.787 4.145 1 89.94 43 GLY B N 1
ATOM 1561 C CA . GLY B 1 43 ? -3.939 2.439 3.201 1 89.94 43 GLY B CA 1
ATOM 1562 C C . GLY B 1 43 ? -3.598 2.805 1.77 1 89.94 43 GLY B C 1
ATOM 1563 O O . GLY B 1 43 ? -2.518 3.334 1.499 1 89.94 43 GLY B O 1
ATOM 1564 N N . VAL B 1 44 ? -4.574 2.395 0.876 1 93.31 44 VAL B N 1
ATOM 1565 C CA . VAL B 1 44 ? -4.473 2.715 -0.543 1 93.31 44 VAL B CA 1
ATOM 1566 C C . VAL B 1 44 ? -5.789 3.314 -1.033 1 93.31 44 VAL B C 1
ATOM 1568 O O . VAL B 1 44 ? -6.867 2.797 -0.728 1 93.31 44 VAL B O 1
ATOM 1571 N N . ASP B 1 45 ? -5.637 4.43 -1.69 1 92.5 45 ASP B N 1
ATOM 1572 C CA . ASP B 1 45 ? -6.754 5.012 -2.426 1 92.5 45 ASP B CA 1
ATOM 1573 C C . ASP B 1 45 ? -6.602 4.789 -3.928 1 92.5 45 ASP B C 1
ATOM 1575 O O . ASP B 1 45 ? -5.531 5.02 -4.488 1 92.5 45 ASP B O 1
ATOM 1579 N N . VAL B 1 46 ? -7.73 4.375 -4.555 1 93.56 46 VAL B N 1
ATOM 1580 C CA . VAL B 1 46 ? -7.621 4.16 -5.992 1 93.56 46 VAL B CA 1
ATOM 1581 C C . VAL B 1 46 ? -8.844 4.738 -6.695 1 93.56 46 VAL B C 1
ATOM 1583 O O . VAL B 1 46 ? -9.969 4.637 -6.188 1 93.56 46 VAL B O 1
ATOM 1586 N N . ASP B 1 47 ? -8.516 5.352 -7.797 1 92.38 47 ASP B N 1
ATOM 1587 C CA . ASP B 1 47 ? -9.562 5.672 -8.766 1 92.38 47 ASP B CA 1
ATOM 1588 C C . ASP B 1 47 ? -9.836 4.488 -9.695 1 92.38 47 ASP B C 1
ATOM 1590 O O . ASP B 1 47 ? -8.93 4.023 -10.398 1 92.38 47 ASP B O 1
ATOM 1594 N N . ALA B 1 48 ? -11.055 3.979 -9.672 1 93.44 48 ALA B N 1
ATOM 1595 C CA . ALA B 1 48 ? -11.359 2.785 -10.461 1 93.44 48 ALA B CA 1
ATOM 1596 C C . ALA B 1 48 ? -12.57 3.016 -11.359 1 93.44 48 ALA B C 1
ATOM 1598 O O . ALA B 1 48 ? -13.703 3.111 -10.867 1 93.44 48 ALA B O 1
ATOM 1599 N N . GLU B 1 49 ? -12.32 3.086 -12.695 1 91.75 49 GLU B N 1
ATOM 1600 C CA . GLU B 1 49 ? -13.43 3.17 -13.641 1 91.75 49 GLU B CA 1
ATOM 1601 C C . GLU B 1 49 ? -14.344 1.953 -13.523 1 91.75 49 GLU B C 1
ATOM 1603 O O . GLU B 1 49 ? -15.57 2.082 -13.594 1 91.75 49 GLU B O 1
ATOM 1608 N N . GLN B 1 50 ? -13.703 0.812 -13.367 1 94.94 50 GLN B N 1
ATOM 1609 C CA . GLN B 1 50 ? -14.453 -0.413 -13.109 1 94.94 50 GLN B CA 1
ATOM 1610 C C . GLN B 1 50 ? -14.609 -0.66 -11.609 1 94.94 50 GLN B C 1
ATOM 1612 O O . GLN B 1 50 ? -14.148 -1.679 -11.094 1 94.94 50 GLN B O 1
ATOM 1617 N N . PHE B 1 51 ? -15.336 0.154 -10.977 1 96.38 51 PHE B N 1
ATOM 1618 C CA . PHE B 1 51 ? -15.492 0.211 -9.523 1 96.38 51 PHE B CA 1
ATOM 1619 C C . PHE B 1 51 ? -16.078 -1.093 -8.992 1 96.38 51 PHE B C 1
ATOM 1621 O O . PHE B 1 51 ? -15.492 -1.728 -8.117 1 96.38 51 PHE B O 1
ATOM 1628 N N . LYS B 1 52 ? -17.188 -1.501 -9.555 1 97 52 LYS B N 1
ATOM 1629 C CA . LYS B 1 52 ? -17.891 -2.668 -9.031 1 97 52 LYS B CA 1
ATOM 1630 C C . LYS B 1 52 ? -17.016 -3.91 -9.078 1 97 52 LYS B C 1
ATOM 1632 O O . LYS B 1 52 ? -17 -4.707 -8.133 1 97 52 LYS B O 1
ATOM 1637 N N . GLY B 1 53 ? -16.328 -4.086 -10.156 1 97.5 53 GLY B N 1
ATOM 1638 C CA . GLY B 1 53 ? -15.445 -5.234 -10.289 1 97.5 53 GLY B CA 1
ATOM 1639 C C . GLY B 1 53 ? -14.344 -5.266 -9.242 1 97.5 53 GLY B C 1
ATOM 1640 O O . GLY B 1 53 ? -14.062 -6.316 -8.664 1 97.5 53 GLY B O 1
ATOM 1641 N N . LEU B 1 54 ? -13.742 -4.129 -9.039 1 97.06 54 LEU B N 1
ATOM 1642 C CA . LEU B 1 54 ? -12.664 -4.082 -8.055 1 97.06 54 LEU B CA 1
ATOM 1643 C C . LEU B 1 54 ? -13.211 -4.281 -6.645 1 97.06 54 LEU B C 1
ATOM 1645 O O . LEU B 1 54 ? -12.617 -5.008 -5.844 1 97.06 54 LEU B O 1
ATOM 1649 N N . ARG B 1 55 ? -14.273 -3.578 -6.371 1 96.19 55 ARG B N 1
ATOM 1650 C CA . ARG B 1 55 ? -14.914 -3.756 -5.07 1 96.19 55 ARG B CA 1
ATOM 1651 C C . ARG B 1 55 ? -15.242 -5.223 -4.82 1 96.19 55 ARG B C 1
ATOM 1653 O O . ARG B 1 55 ? -14.953 -5.758 -3.75 1 96.19 55 ARG B O 1
ATOM 1660 N N . ASP B 1 56 ? -15.859 -5.891 -5.781 1 95.81 56 ASP B N 1
ATOM 1661 C CA . ASP B 1 56 ? -16.234 -7.293 -5.637 1 95.81 56 ASP B CA 1
ATOM 1662 C C . ASP B 1 56 ? -15.008 -8.18 -5.438 1 95.81 56 ASP B C 1
ATOM 1664 O O . ASP B 1 56 ? -15.031 -9.102 -4.621 1 95.81 56 ASP B O 1
ATOM 1668 N N . LEU B 1 57 ? -14.008 -7.957 -6.188 1 96.06 57 LEU B N 1
ATOM 1669 C CA . LEU B 1 57 ? -12.773 -8.727 -6.016 1 96.06 57 LEU B CA 1
ATOM 1670 C C . LEU B 1 57 ? -12.211 -8.531 -4.609 1 96.06 57 LEU B C 1
ATOM 1672 O O . LEU B 1 57 ? -11.789 -9.5 -3.969 1 96.06 57 LEU B O 1
ATOM 1676 N N . ALA B 1 58 ? -12.141 -7.258 -4.137 1 94.12 58 ALA B N 1
ATOM 1677 C CA . ALA B 1 58 ? -11.594 -6.969 -2.812 1 94.12 58 ALA B CA 1
ATOM 1678 C C . ALA B 1 58 ? -12.359 -7.723 -1.728 1 94.12 58 ALA B C 1
ATOM 1680 O O . ALA B 1 58 ? -11.758 -8.258 -0.795 1 94.12 58 ALA B O 1
ATOM 1681 N N . VAL B 1 59 ? -13.633 -7.82 -1.857 1 91 59 VAL B N 1
ATOM 1682 C CA . VAL B 1 59 ? -14.469 -8.484 -0.861 1 91 59 VAL B CA 1
ATOM 1683 C C . VAL B 1 59 ? -14.383 -9.992 -1.036 1 91 59 VAL B C 1
ATOM 1685 O O . VAL B 1 59 ? -14.055 -10.719 -0.092 1 91 59 VAL B O 1
ATOM 1688 N N . ASN B 1 60 ? -14.531 -10.477 -2.232 1 90.69 60 ASN B N 1
ATOM 1689 C CA . ASN B 1 60 ? -14.75 -11.898 -2.484 1 90.69 60 ASN B CA 1
ATOM 1690 C C . ASN B 1 60 ? -13.43 -12.656 -2.592 1 90.69 60 ASN B C 1
ATOM 1692 O O . ASN B 1 60 ? -13.383 -13.867 -2.35 1 90.69 60 ASN B O 1
ATOM 1696 N N . ALA B 1 61 ? -12.398 -12.039 -2.959 1 91.69 61 ALA B N 1
ATOM 1697 C CA . ALA B 1 61 ? -11.133 -12.742 -3.143 1 91.69 61 ALA B CA 1
ATOM 1698 C C . ALA B 1 61 ? -10.133 -12.359 -2.057 1 91.69 61 ALA B C 1
ATOM 1700 O O . ALA B 1 61 ? -9.367 -13.203 -1.585 1 91.69 61 ALA B O 1
ATOM 1701 N N . LEU B 1 62 ? -10.188 -11.062 -1.673 1 90 62 LEU B N 1
ATOM 1702 C CA . LEU B 1 62 ? -9.195 -10.609 -0.706 1 90 62 LEU B CA 1
ATOM 1703 C C . LEU B 1 62 ? -9.766 -10.625 0.708 1 90 62 LEU B C 1
ATOM 1705 O O . LEU B 1 62 ? -9.039 -10.414 1.68 1 90 62 LEU B O 1
ATOM 1709 N N . GLY B 1 63 ? -11.039 -10.805 0.828 1 86.94 63 GLY B N 1
ATOM 1710 C CA . GLY B 1 63 ? -11.672 -10.961 2.127 1 86.94 63 GLY B CA 1
ATOM 1711 C C . GLY B 1 63 ? -11.805 -9.656 2.889 1 86.94 63 GLY B C 1
ATOM 1712 O O . GLY B 1 63 ? -11.898 -9.656 4.117 1 86.94 63 GLY B O 1
ATOM 1713 N N . MET B 1 64 ? -11.727 -8.617 2.209 1 84.06 64 MET B N 1
ATOM 1714 C CA . MET B 1 64 ? -11.859 -7.328 2.891 1 84.06 64 MET B CA 1
ATOM 1715 C C . MET B 1 64 ? -13.328 -7.023 3.188 1 84.06 64 MET B C 1
ATOM 1717 O O . MET B 1 64 ? -14.219 -7.449 2.449 1 84.06 64 MET B O 1
ATOM 1721 N N . ARG B 1 65 ? -13.461 -6.281 4.23 1 83.12 65 ARG B N 1
ATOM 1722 C CA . ARG B 1 65 ? -14.812 -5.902 4.629 1 83.12 65 ARG B CA 1
ATOM 1723 C C . ARG B 1 65 ? -15.102 -4.453 4.258 1 83.12 65 ARG B C 1
ATOM 1725 O O . ARG B 1 65 ? -14.32 -3.555 4.566 1 83.12 65 ARG B O 1
ATOM 1732 N N . ALA B 1 66 ? -16.266 -4.266 3.658 1 85.12 66 ALA B N 1
ATOM 1733 C CA . ALA B 1 66 ? -16.672 -2.902 3.332 1 85.12 66 ALA B CA 1
ATOM 1734 C C . ALA B 1 66 ? -17.312 -2.221 4.539 1 85.12 66 ALA B C 1
ATOM 1736 O O . ALA B 1 66 ? -18.312 -2.715 5.082 1 85.12 66 ALA B O 1
ATOM 1737 N N . VAL B 1 67 ? -16.75 -1.122 4.918 1 80.88 67 VAL B N 1
ATOM 1738 C CA . VAL B 1 67 ? -17.344 -0.346 6.008 1 80.88 67 VAL B CA 1
ATOM 1739 C C . VAL B 1 67 ? -18.141 0.821 5.441 1 80.88 67 VAL B C 1
ATOM 1741 O O . VAL B 1 67 ? -19.031 1.348 6.105 1 80.88 67 VAL B O 1
ATOM 1744 N N . VAL B 1 68 ? -17.797 1.288 4.336 1 83.06 68 VAL B N 1
ATOM 1745 C CA . VAL B 1 68 ? -18.594 2.152 3.475 1 83.06 68 VAL B CA 1
ATOM 1746 C C . VAL B 1 68 ? -18.844 1.461 2.137 1 83.06 68 VAL B C 1
ATOM 1748 O O . VAL B 1 68 ? -17.906 0.978 1.497 1 83.06 68 VAL B O 1
ATOM 1751 N N . ASP B 1 69 ? -20.094 1.355 1.842 1 88.88 69 ASP B N 1
ATOM 1752 C CA . ASP B 1 69 ? -20.453 0.652 0.614 1 88.88 69 ASP B CA 1
ATOM 1753 C C . ASP B 1 69 ? -21.562 1.387 -0.136 1 88.88 69 ASP B C 1
ATOM 1755 O O . ASP B 1 69 ? -22.734 1.106 0.065 1 88.88 69 ASP B O 1
ATOM 1759 N N . ARG B 1 70 ? -21.188 2.328 -0.907 1 88.19 70 ARG B N 1
ATOM 1760 C CA . ARG B 1 70 ? -22.078 3.145 -1.725 1 88.19 70 ARG B CA 1
ATOM 1761 C C . ARG B 1 70 ? -21.859 2.879 -3.209 1 88.19 70 ARG B C 1
ATOM 1763 O O . ARG B 1 70 ? -20.875 2.221 -3.588 1 88.19 70 ARG B O 1
ATOM 1770 N N . PRO B 1 71 ? -22.906 3.379 -3.92 1 89.44 71 PRO B N 1
ATOM 1771 C CA . PRO B 1 71 ? -22.625 3.283 -5.355 1 89.44 71 PRO B CA 1
ATOM 1772 C C . PRO B 1 71 ? -21.391 4.059 -5.777 1 89.44 71 PRO B C 1
ATOM 1774 O O . PRO B 1 71 ? -21.266 5.25 -5.484 1 89.44 71 PRO B O 1
ATOM 1777 N N . ASN B 1 72 ? -20.406 3.504 -6.207 1 92.25 72 ASN B N 1
ATOM 1778 C CA . ASN B 1 72 ? -19.188 4.047 -6.805 1 92.25 72 ASN B CA 1
ATOM 1779 C C . ASN B 1 72 ? -18.219 4.559 -5.742 1 92.25 72 ASN B C 1
ATOM 1781 O O . ASN B 1 72 ? -17.359 5.395 -6.031 1 92.25 72 ASN B O 1
ATOM 1785 N N . PHE B 1 73 ? -18.406 4.234 -4.555 1 91.62 73 PHE B N 1
ATOM 1786 C CA . PHE B 1 73 ? -17.453 4.555 -3.492 1 91.62 73 PHE B CA 1
ATOM 1787 C C . PHE B 1 73 ? -17.516 3.504 -2.389 1 91.62 73 PHE B C 1
ATOM 1789 O O . PHE B 1 73 ? -18.578 3.234 -1.826 1 91.62 73 PHE B O 1
ATOM 1796 N N . ALA B 1 74 ? -16.391 2.973 -2.035 1 91.75 74 ALA B N 1
ATOM 1797 C CA . ALA B 1 74 ? -16.312 1.977 -0.971 1 91.75 74 ALA B CA 1
ATOM 1798 C C . ALA B 1 74 ? -15.031 2.148 -0.16 1 91.75 74 ALA B C 1
ATOM 1800 O O . ALA B 1 74 ? -13.969 2.449 -0.715 1 91.75 74 ALA B O 1
ATOM 1801 N N . VAL B 1 75 ? -15.125 2.041 1.089 1 87.19 75 VAL B N 1
ATOM 1802 C CA . VAL B 1 75 ? -13.984 1.916 1.994 1 87.19 75 VAL B CA 1
ATOM 1803 C C . VAL B 1 75 ? -13.953 0.51 2.588 1 87.19 75 VAL B C 1
ATOM 1805 O O . VAL B 1 75 ? -14.883 0.096 3.277 1 87.19 75 VAL B O 1
ATOM 1808 N N . LEU B 1 76 ? -12.922 -0.172 2.254 1 88 76 LEU B N 1
ATOM 1809 C CA . LEU B 1 76 ? -12.711 -1.521 2.771 1 88 76 LEU B CA 1
ATOM 1810 C C . LEU B 1 76 ? -11.578 -1.543 3.791 1 88 76 LEU B C 1
ATOM 1812 O O . LEU B 1 76 ? -10.688 -0.687 3.756 1 88 76 LEU B O 1
ATOM 1816 N N . VAL B 1 77 ? -11.617 -2.543 4.641 1 81.56 77 VAL B N 1
ATOM 1817 C CA . VAL B 1 77 ? -10.633 -2.654 5.715 1 81.56 77 VAL B CA 1
ATOM 1818 C C . VAL B 1 77 ? -9.891 -3.986 5.602 1 81.56 77 VAL B C 1
ATOM 1820 O O . VAL B 1 77 ? -10.516 -5.035 5.41 1 81.56 77 VAL B O 1
ATOM 1823 N N . ALA B 1 78 ? -8.594 -3.863 5.641 1 79.5 78 ALA B N 1
ATOM 1824 C CA . ALA B 1 78 ? -7.75 -5.059 5.68 1 79.5 78 ALA B CA 1
ATOM 1825 C C . ALA B 1 78 ? -7.668 -5.625 7.094 1 79.5 78 ALA B C 1
ATOM 1827 O O . ALA B 1 78 ? -8.203 -5.039 8.039 1 79.5 78 ALA B O 1
ATOM 1828 N N . ALA B 1 79 ? -7.016 -6.746 7.254 1 72.38 79 ALA B N 1
ATOM 1829 C CA . ALA B 1 79 ? -6.953 -7.465 8.523 1 72.38 79 ALA B CA 1
ATOM 1830 C C . ALA B 1 79 ? -6.293 -6.617 9.602 1 72.38 79 ALA B C 1
ATOM 1832 O O . ALA B 1 79 ? -6.676 -6.684 10.773 1 72.38 79 ALA B O 1
ATOM 1833 N N . ASN B 1 80 ? -5.34 -5.723 9.188 1 69.56 80 ASN B N 1
ATOM 1834 C CA . ASN B 1 80 ? -4.605 -4.926 10.172 1 69.56 80 ASN B CA 1
ATOM 1835 C C . ASN B 1 80 ? -5.25 -3.557 10.367 1 69.56 80 ASN B C 1
ATOM 1837 O O . ASN B 1 80 ? -4.66 -2.678 11 1 69.56 80 ASN B O 1
ATOM 1841 N N . GLY B 1 81 ? -6.352 -3.334 9.703 1 73.5 81 GLY B N 1
ATOM 1842 C CA . GLY B 1 81 ? -7.062 -2.078 9.891 1 73.5 81 GLY B CA 1
ATOM 1843 C C . GLY B 1 81 ? -6.734 -1.051 8.82 1 73.5 81 GLY B C 1
ATOM 1844 O O . GLY B 1 81 ? -7.359 0.011 8.758 1 73.5 81 GLY B O 1
ATOM 1845 N N . SER B 1 82 ? -5.723 -1.344 8.039 1 80.06 82 SER B N 1
ATOM 1846 C CA . SER B 1 82 ? -5.43 -0.436 6.938 1 80.06 82 SER B CA 1
ATOM 1847 C C . SER B 1 82 ? -6.582 -0.393 5.938 1 80.06 82 SER B C 1
ATOM 1849 O O . SER B 1 82 ? -7.352 -1.349 5.828 1 80.06 82 SER B O 1
ATOM 1851 N N . LEU B 1 83 ? -6.633 0.693 5.211 1 85.62 83 LEU B N 1
ATOM 1852 C CA . LEU B 1 83 ? -7.816 0.931 4.395 1 85.62 83 LEU B CA 1
ATOM 1853 C C . LEU B 1 83 ? -7.5 0.755 2.912 1 85.62 83 LEU B C 1
ATOM 1855 O O . LEU B 1 83 ? -6.379 1.028 2.477 1 85.62 83 LEU B O 1
ATOM 1859 N N . PHE B 1 84 ? -8.461 0.215 2.256 1 90.88 84 PHE B N 1
ATOM 1860 C CA . PHE B 1 84 ? -8.516 0.251 0.799 1 90.88 84 PHE B CA 1
ATOM 1861 C C . PHE B 1 84 ? -9.719 1.06 0.323 1 90.88 84 PHE B C 1
ATOM 1863 O O . PHE B 1 84 ? -10.859 0.595 0.403 1 90.88 84 PHE B O 1
ATOM 1870 N N . GLU B 1 85 ? -9.492 2.24 -0.106 1 90.88 85 GLU B N 1
ATOM 1871 C CA . GLU B 1 85 ? -10.555 3.139 -0.551 1 90.88 85 GLU B CA 1
ATOM 1872 C C . GLU B 1 85 ? -10.672 3.145 -2.072 1 90.88 85 GLU B C 1
ATOM 1874 O O . GLU B 1 85 ? -9.711 3.479 -2.771 1 90.88 85 GLU B O 1
ATOM 1879 N N . ILE B 1 86 ? -11.828 2.805 -2.543 1 94.06 86 ILE B N 1
ATOM 1880 C CA . ILE B 1 86 ? -12.07 2.686 -3.977 1 94.06 86 ILE B CA 1
ATOM 1881 C C . ILE B 1 86 ? -13.07 3.756 -4.422 1 94.06 86 ILE B C 1
ATOM 1883 O O . ILE B 1 86 ? -14.203 3.793 -3.945 1 94.06 86 ILE B O 1
ATOM 1887 N N . TYR B 1 87 ? -12.617 4.582 -5.301 1 92.62 87 TYR B N 1
ATOM 1888 C CA . TYR B 1 87 ? -13.414 5.676 -5.844 1 92.62 87 TYR B CA 1
ATOM 1889 C C . TYR B 1 87 ? -13.828 5.391 -7.285 1 92.62 87 TYR B C 1
ATOM 1891 O O . TYR B 1 87 ? -12.977 5.16 -8.148 1 92.62 87 TYR B O 1
ATOM 1899 N N . GLY B 1 88 ? -15.062 5.367 -7.48 1 93.88 88 GLY B N 1
ATOM 1900 C CA . GLY B 1 88 ? -15.602 5.148 -8.812 1 93.88 88 GLY B CA 1
ATOM 1901 C C . GLY B 1 88 ? -15.969 6.434 -9.523 1 93.88 88 GLY B C 1
ATOM 1902 O O . GLY B 1 88 ? -15.688 7.527 -9.031 1 93.88 88 GLY B O 1
ATOM 1903 N N . PRO B 1 89 ? -16.516 6.246 -10.703 1 92 89 PRO B N 1
ATOM 1904 C CA . PRO B 1 89 ? -16.969 7.418 -11.461 1 92 89 PRO B CA 1
ATOM 1905 C C . PRO B 1 89 ? -17.922 8.305 -10.672 1 92 89 PRO B C 1
ATOM 1907 O O . PRO B 1 89 ? -18.766 7.801 -9.938 1 92 89 PRO B O 1
ATOM 1910 N N . GLY B 1 90 ? -17.719 9.648 -10.727 1 87.31 90 GLY B N 1
ATOM 1911 C CA . GLY B 1 90 ? -18.609 10.602 -10.07 1 87.31 90 GLY B CA 1
ATOM 1912 C C . GLY B 1 90 ? -18.188 10.922 -8.648 1 87.31 90 GLY B C 1
ATOM 1913 O O . GLY B 1 90 ? -18.766 11.797 -8.008 1 87.31 90 GLY B O 1
ATOM 1914 N N . SER B 1 91 ? -17.219 10.117 -8.172 1 85.19 91 SER B N 1
ATOM 1915 C CA . SER B 1 91 ? -16.719 10.422 -6.836 1 85.19 91 SER B CA 1
ATOM 1916 C C . SER B 1 91 ? -16.031 11.781 -6.805 1 85.19 91 SER B C 1
ATOM 1918 O O . SER B 1 91 ? -15.586 12.289 -7.84 1 85.19 91 SER B O 1
ATOM 1920 N N . PRO B 1 92 ? -15.945 12.367 -5.57 1 78.94 92 PRO B N 1
ATOM 1921 C CA . PRO B 1 92 ? -15.305 13.68 -5.469 1 78.94 92 PRO B CA 1
ATOM 1922 C C . PRO B 1 92 ? -13.859 13.672 -5.949 1 78.94 92 PRO B C 1
ATOM 1924 O O . PRO B 1 92 ? -13.18 12.648 -5.855 1 78.94 92 PRO B O 1
ATOM 1927 N N . ASP B 1 93 ? -13.453 14.789 -6.344 1 81 93 ASP B N 1
ATOM 1928 C CA . ASP B 1 93 ? -12.094 14.953 -6.84 1 81 93 ASP B CA 1
ATOM 1929 C C . ASP B 1 93 ? -11.094 15.008 -5.688 1 81 93 ASP B C 1
ATOM 1931 O O . ASP B 1 93 ? -11.453 15.352 -4.559 1 81 93 ASP B O 1
ATOM 1935 N N . ASN B 1 94 ? -9.875 14.586 -5.922 1 80.94 94 ASN B N 1
ATOM 1936 C CA . ASN B 1 94 ? -8.75 14.617 -5 1 80.94 94 ASN B CA 1
ATOM 1937 C C . ASN B 1 94 ? -7.422 14.766 -5.746 1 80.94 94 ASN B C 1
ATOM 1939 O O . ASN B 1 94 ? -7.316 14.391 -6.914 1 80.94 94 ASN B O 1
ATOM 1943 N N . PHE B 1 95 ? -6.418 15.359 -5.09 1 78.25 95 PHE B N 1
ATOM 1944 C CA . PHE B 1 95 ? -5.109 15.602 -5.688 1 78.25 95 PHE B CA 1
ATOM 1945 C C . PHE B 1 95 ? -4.555 14.328 -6.312 1 78.25 95 PHE B C 1
ATOM 1947 O O . PHE B 1 95 ? -4 14.367 -7.414 1 78.25 95 PHE B O 1
ATOM 1954 N N . TRP B 1 96 ? -4.711 13.25 -5.648 1 80.25 96 TRP B N 1
ATOM 1955 C CA . TRP B 1 96 ? -4.047 12.016 -6.055 1 80.25 96 TRP B CA 1
ATOM 1956 C C . TRP B 1 96 ? -4.75 11.391 -7.254 1 80.25 96 TRP B C 1
ATOM 1958 O O . TRP B 1 96 ? -4.176 10.547 -7.945 1 80.25 96 TRP B O 1
ATOM 1968 N N . ARG B 1 97 ? -5.965 11.773 -7.453 1 79.25 97 ARG B N 1
ATOM 1969 C CA . ARG B 1 97 ? -6.715 11.195 -8.562 1 79.25 97 ARG B CA 1
ATOM 1970 C C . ARG B 1 97 ? -6.121 11.625 -9.906 1 79.25 97 ARG B C 1
ATOM 1972 O O . ARG B 1 97 ? -6.297 10.945 -10.914 1 79.25 97 ARG B O 1
ATOM 1979 N N . HIS B 1 98 ? -5.461 12.688 -9.844 1 74.19 98 HIS B N 1
ATOM 1980 C CA . HIS B 1 98 ? -4.902 13.242 -11.07 1 74.19 98 HIS B CA 1
ATOM 1981 C C . HIS B 1 98 ? -3.406 12.953 -11.18 1 74.19 98 HIS B C 1
ATOM 1983 O O . HIS B 1 98 ? -2.762 13.344 -12.148 1 74.19 98 HIS B O 1
ATOM 1989 N N . GLY B 1 99 ? -2.951 12.398 -10.156 1 72.56 99 GLY B N 1
ATOM 1990 C CA . GLY B 1 99 ? -1.542 12.039 -10.195 1 72.56 99 GLY B CA 1
ATOM 1991 C C . GLY B 1 99 ? -1.269 10.773 -10.984 1 72.56 99 GLY B C 1
ATOM 1992 O O . GLY B 1 99 ? -2.17 10.234 -11.625 1 72.56 99 GLY B O 1
ATOM 1993 N N . GLN B 1 100 ? -0.013 10.43 -10.977 1 74 100 GLN B N 1
ATOM 1994 C CA . GLN B 1 100 ? 0.415 9.242 -11.703 1 74 100 GLN B CA 1
ATOM 1995 C C . GLN B 1 100 ? -0.33 8 -11.219 1 74 100 GLN B C 1
ATOM 1997 O O . GLN B 1 100 ? -0.265 7.652 -10.039 1 74 100 GLN B O 1
ATOM 2002 N N . GLY B 1 101 ? -1.107 7.48 -12.117 1 79.94 101 GLY B N 1
ATOM 2003 C CA . GLY B 1 101 ? -1.742 6.191 -11.898 1 79.94 101 GLY B CA 1
ATOM 2004 C C . GLY B 1 101 ? -3.072 6.297 -11.18 1 79.94 101 GLY B C 1
ATOM 2005 O O . GLY B 1 101 ? -3.807 5.309 -11.07 1 79.94 101 GLY B O 1
ATOM 2006 N N . GLY B 1 102 ? -3.479 7.527 -10.633 1 87.25 102 GLY B N 1
ATOM 2007 C CA . GLY B 1 102 ? -4.754 7.652 -9.938 1 87.25 102 GLY B CA 1
ATOM 2008 C C . GLY B 1 102 ? -4.82 6.84 -8.656 1 87.25 102 GLY B C 1
ATOM 2009 O O . GLY B 1 102 ? -5.824 6.18 -8.391 1 87.25 102 GLY B O 1
ATOM 2010 N N . LEU B 1 103 ? -3.795 6.754 -7.988 1 90.94 103 LEU B N 1
ATOM 2011 C CA . LEU B 1 103 ? -3.678 6 -6.746 1 90.94 103 LEU B CA 1
ATOM 2012 C C . LEU B 1 103 ? -2.768 6.719 -5.758 1 90.94 103 LEU B C 1
ATOM 2014 O O . LEU B 1 103 ? -1.787 7.355 -6.156 1 90.94 103 LEU B O 1
ATOM 2018 N N . ALA B 1 104 ? -3.135 6.656 -4.516 1 92.44 104 ALA B N 1
ATOM 2019 C CA . ALA B 1 104 ? -2.258 7.141 -3.449 1 92.44 104 ALA B CA 1
ATOM 2020 C C . ALA B 1 104 ? -2.051 6.07 -2.381 1 92.44 104 ALA B C 1
ATOM 2022 O O . ALA B 1 104 ? -3.012 5.449 -1.921 1 92.44 104 ALA B O 1
ATOM 2023 N N . VAL B 1 105 ? -0.809 5.883 -2.059 1 93.06 105 VAL B N 1
ATOM 2024 C CA . VAL B 1 105 ? -0.456 5.031 -0.928 1 93.06 105 VAL B CA 1
ATOM 2025 C C . VAL B 1 105 ? -0.211 5.887 0.311 1 93.06 105 VAL B C 1
ATOM 2027 O O . VAL B 1 105 ? 0.431 6.938 0.23 1 93.06 105 VAL B O 1
ATOM 2030 N N . GLY B 1 106 ? -0.714 5.398 1.391 1 93.19 106 GLY B N 1
ATOM 2031 C CA . GLY B 1 106 ? -0.554 6.141 2.633 1 93.19 106 GLY B CA 1
ATOM 2032 C C . GLY B 1 106 ? 0.386 5.465 3.613 1 93.19 106 GLY B C 1
ATOM 2033 O O . GLY B 1 106 ? 0.499 4.234 3.627 1 93.19 106 GLY B O 1
ATOM 2034 N N . PHE B 1 107 ? 0.979 6.301 4.492 1 90.75 107 PHE B N 1
ATOM 2035 C CA . PHE B 1 107 ? 1.844 5.844 5.574 1 90.75 107 PHE B CA 1
ATOM 2036 C C . PHE B 1 107 ? 1.294 6.277 6.926 1 90.75 107 PHE B C 1
ATOM 2038 O O . PHE B 1 107 ? 0.792 7.395 7.07 1 90.75 107 PHE B O 1
ATOM 2045 N N . LEU B 1 108 ? 1.447 5.387 7.816 1 87.44 108 LEU B N 1
ATOM 2046 C CA . LEU B 1 108 ? 1.032 5.652 9.188 1 87.44 108 LEU B CA 1
ATOM 2047 C C . LEU B 1 108 ? 2.197 6.18 10.016 1 87.44 108 LEU B C 1
ATOM 2049 O O . LEU B 1 108 ? 3.303 5.637 9.961 1 87.44 108 LEU B O 1
ATOM 2053 N N . THR B 1 109 ? 1.973 7.289 10.742 1 87.5 109 THR B N 1
ATOM 2054 C CA . THR B 1 109 ? 2.98 7.863 11.633 1 87.5 109 THR B CA 1
ATOM 2055 C C . THR B 1 109 ? 2.402 8.102 13.023 1 87.5 109 THR B C 1
ATOM 2057 O O . THR B 1 109 ? 1.183 8.148 13.195 1 87.5 109 THR B O 1
ATOM 2060 N N . GLY B 1 110 ? 3.27 8.125 13.977 1 86 110 GLY B N 1
ATOM 2061 C CA . GLY B 1 110 ? 2.869 8.492 15.328 1 86 110 GLY B CA 1
ATOM 2062 C C . GLY B 1 110 ? 3.02 9.969 15.625 1 86 110 GLY B C 1
ATOM 2063 O O . GLY B 1 110 ? 2.578 10.445 16.672 1 86 110 GLY B O 1
ATOM 2064 N N . ASP B 1 111 ? 3.611 10.742 14.734 1 87.81 111 ASP B N 1
ATOM 2065 C CA . ASP B 1 111 ? 3.855 12.18 14.875 1 87.81 111 ASP B CA 1
ATOM 2066 C C . ASP B 1 111 ? 3.83 12.875 13.516 1 87.81 111 ASP B C 1
ATOM 2068 O O . ASP B 1 111 ? 4.875 13.078 12.898 1 87.81 111 ASP B O 1
ATOM 2072 N N . ILE B 1 112 ? 2.697 13.32 13.109 1 92.06 112 ILE B N 1
ATOM 2073 C CA . ILE B 1 112 ? 2.502 13.773 11.734 1 92.06 112 ILE B CA 1
ATOM 2074 C C . ILE B 1 112 ? 3.207 15.109 11.531 1 92.06 112 ILE B C 1
ATOM 2076 O O . ILE B 1 112 ? 3.744 15.383 10.453 1 92.06 112 ILE B O 1
ATOM 2080 N N . ALA B 1 113 ? 3.232 15.984 12.539 1 92.44 113 ALA B N 1
ATOM 2081 C CA . ALA B 1 113 ? 3.904 17.281 12.398 1 92.44 113 ALA B CA 1
ATOM 2082 C C . ALA B 1 113 ? 5.383 17.094 12.07 1 92.44 113 ALA B C 1
ATOM 2084 O O . ALA B 1 113 ? 5.895 17.688 11.125 1 92.44 113 ALA B O 1
ATOM 2085 N N . THR B 1 114 ? 6.043 16.219 12.812 1 91.5 114 THR B N 1
ATOM 2086 C CA . THR B 1 114 ? 7.457 15.938 12.594 1 91.5 114 THR B CA 1
ATOM 2087 C C . THR B 1 114 ? 7.676 15.273 11.242 1 91.5 114 THR B C 1
ATOM 2089 O O . THR B 1 114 ? 8.617 15.602 10.523 1 91.5 114 THR B O 1
ATOM 2092 N N . THR B 1 115 ? 6.836 14.344 10.891 1 92.19 115 THR B N 1
ATOM 2093 C CA . THR B 1 115 ? 6.965 13.617 9.633 1 92.19 115 THR B CA 1
ATOM 2094 C C . THR B 1 115 ? 6.82 14.562 8.445 1 92.19 115 THR B C 1
ATOM 2096 O O . THR B 1 115 ? 7.59 14.484 7.484 1 92.19 115 THR B O 1
ATOM 2099 N N . LEU B 1 116 ? 5.867 15.477 8.508 1 95.06 116 LEU B N 1
ATOM 2100 C CA . LEU B 1 116 ? 5.652 16.406 7.406 1 95.06 116 LEU B CA 1
ATOM 2101 C C . LEU B 1 116 ? 6.859 17.312 7.215 1 95.06 116 LEU B C 1
ATOM 2103 O O . LEU B 1 116 ? 7.258 17.609 6.082 1 95.06 116 LEU B O 1
ATOM 2107 N N . LYS B 1 117 ? 7.441 17.734 8.305 1 95 117 LYS B N 1
ATOM 2108 C CA . LYS B 1 117 ? 8.656 18.547 8.219 1 95 117 LYS B CA 1
ATOM 2109 C C . LYS B 1 117 ? 9.789 17.75 7.559 1 95 117 LYS B C 1
ATOM 2111 O O . LYS B 1 117 ? 10.508 18.281 6.711 1 95 117 LYS B O 1
ATOM 2116 N N . ALA B 1 118 ? 9.93 16.516 7.957 1 92.75 118 ALA B N 1
ATOM 2117 C CA . ALA B 1 118 ? 10.977 15.672 7.391 1 92.75 118 ALA B CA 1
ATOM 2118 C C . ALA B 1 118 ? 10.75 15.445 5.898 1 92.75 118 ALA B C 1
ATOM 2120 O O . ALA B 1 118 ? 11.711 15.367 5.125 1 92.75 118 ALA B O 1
ATOM 2121 N N . ILE B 1 119 ? 9.5 15.289 5.492 1 95.62 119 ILE B N 1
ATOM 2122 C CA . ILE B 1 119 ? 9.148 15.094 4.09 1 95.62 119 ILE B CA 1
ATOM 2123 C C . ILE B 1 119 ? 9.57 16.312 3.275 1 95.62 119 ILE B C 1
ATOM 2125 O O . ILE B 1 119 ? 10.195 16.172 2.219 1 95.62 119 ILE B O 1
ATOM 2129 N N . GLN B 1 120 ? 9.281 17.453 3.777 1 97.06 120 GLN B N 1
ATOM 2130 C CA . GLN B 1 120 ? 9.664 18.672 3.08 1 97.06 120 GLN B CA 1
ATOM 2131 C C . GLN B 1 120 ? 11.18 18.797 2.979 1 97.06 120 GLN B C 1
ATOM 2133 O O . GLN B 1 120 ? 11.711 19.141 1.921 1 97.06 120 GLN B O 1
ATOM 2138 N N . LYS B 1 121 ? 11.836 18.484 4.027 1 95.81 121 LYS B N 1
ATOM 2139 C CA . LYS B 1 121 ? 13.297 18.531 4.043 1 95.81 121 LYS B CA 1
ATOM 2140 C C . LYS B 1 121 ? 13.898 17.547 3.047 1 95.81 121 LYS B C 1
ATOM 2142 O O . LYS B 1 121 ? 15.008 17.75 2.551 1 95.81 121 LYS B O 1
ATOM 2147 N N . SER B 1 122 ? 13.148 16.531 2.777 1 94.94 122 SER B N 1
ATOM 2148 C CA . SER B 1 122 ? 13.648 15.461 1.915 1 94.94 122 SER B CA 1
ATOM 2149 C C . SER B 1 122 ? 13.117 15.609 0.494 1 94.94 122 SER B C 1
ATOM 2151 O O . SER B 1 122 ? 13.109 14.641 -0.271 1 94.94 122 SER B O 1
ATOM 2153 N N . GLY B 1 123 ? 12.5 16.734 0.172 1 96.81 123 GLY B N 1
ATOM 2154 C CA . GLY B 1 123 ? 12.164 17.047 -1.208 1 96.81 123 GLY B CA 1
ATOM 2155 C C . GLY B 1 123 ? 10.695 16.828 -1.522 1 96.81 123 GLY B C 1
ATOM 2156 O O . GLY B 1 123 ? 10.266 17.016 -2.662 1 96.81 123 GLY B O 1
ATOM 2157 N N . GLY B 1 124 ? 9.93 16.438 -0.555 1 97.62 124 GLY B N 1
ATOM 2158 C CA . GLY B 1 124 ? 8.492 16.312 -0.755 1 97.62 124 GLY B CA 1
ATOM 2159 C C . GLY B 1 124 ? 7.777 17.656 -0.737 1 97.62 124 GLY B C 1
ATOM 2160 O O . GLY B 1 124 ? 8.211 18.594 -0.06 1 97.62 124 GLY B O 1
ATOM 2161 N N . VAL B 1 125 ? 6.691 17.75 -1.468 1 97.56 125 VAL B N 1
ATOM 2162 C CA . VAL B 1 125 ? 5.832 18.938 -1.491 1 97.56 125 VAL B CA 1
ATOM 2163 C C . VAL B 1 125 ? 4.484 18.609 -0.857 1 97.56 125 VAL B C 1
ATOM 2165 O O . VAL B 1 125 ? 3.756 17.75 -1.345 1 97.56 125 VAL B O 1
ATOM 2168 N N . LEU B 1 126 ? 4.172 19.297 0.168 1 97.5 126 LEU B N 1
ATOM 2169 C CA . LEU B 1 126 ? 2.887 19.078 0.823 1 97.5 126 LEU B CA 1
ATOM 2170 C C . LEU B 1 126 ? 1.741 19.594 -0.044 1 97.5 126 LEU B C 1
ATOM 2172 O O . LEU B 1 126 ? 1.854 20.656 -0.666 1 97.5 126 LEU B O 1
ATOM 2176 N N . LEU B 1 127 ? 0.742 18.828 -0.09 1 94.88 127 LEU B N 1
ATOM 2177 C CA . LEU B 1 127 ? -0.419 19.203 -0.896 1 94.88 127 LEU B CA 1
ATOM 2178 C C . LEU B 1 127 ? -1.609 19.547 -0.009 1 94.88 127 LEU B C 1
ATOM 2180 O O . LEU B 1 127 ? -2.014 18.75 0.837 1 94.88 127 LEU B O 1
ATOM 2184 N N . GLY B 1 128 ? -2.135 20.75 -0.215 1 93.5 128 GLY B N 1
ATOM 2185 C CA . GLY B 1 128 ? -3.256 21.203 0.597 1 93.5 128 GLY B CA 1
ATOM 2186 C C . GLY B 1 128 ? -2.891 21.406 2.055 1 93.5 128 GLY B C 1
ATOM 2187 O O . GLY B 1 128 ? -1.732 21.688 2.377 1 93.5 128 GLY B O 1
ATOM 2188 N N . GLU B 1 129 ? -3.967 21.359 2.912 1 93.75 129 GLU B N 1
ATOM 2189 C CA . GLU B 1 129 ? -3.793 21.562 4.348 1 93.75 129 GLU B CA 1
ATOM 2190 C C . GLU B 1 129 ? -3.902 20.25 5.109 1 93.75 129 GLU B C 1
ATOM 2192 O O . GLU B 1 129 ? -4.438 19.266 4.586 1 93.75 129 GLU B O 1
ATOM 2197 N N . LEU B 1 130 ? -3.266 20.281 6.273 1 94.88 130 LEU B N 1
ATOM 2198 C CA . LEU B 1 130 ? -3.51 19.172 7.199 1 94.88 130 LEU B CA 1
ATOM 2199 C C . LEU B 1 130 ? -4.996 19.062 7.523 1 94.88 130 LEU B C 1
ATOM 2201 O O . LEU B 1 130 ? -5.609 20.016 7.988 1 94.88 130 LEU B O 1
ATOM 2205 N N . LYS B 1 131 ? -5.512 17.906 7.246 1 91.44 131 LYS B N 1
ATOM 2206 C CA . LYS B 1 131 ? -6.914 17.641 7.562 1 91.44 131 LYS B CA 1
ATOM 2207 C C . LYS B 1 131 ? -7.051 16.875 8.867 1 91.44 131 LYS B C 1
ATOM 2209 O O . LYS B 1 131 ? -6.266 15.961 9.141 1 91.44 131 LYS B O 1
ATOM 2214 N N . VAL B 1 132 ? -8.062 17.25 9.625 1 90.19 132 VAL B N 1
ATOM 2215 C CA . VAL B 1 132 ? -8.328 16.594 10.898 1 90.19 132 VAL B CA 1
ATOM 2216 C C . VAL B 1 132 ? -9.789 16.172 10.969 1 90.19 132 VAL B C 1
ATOM 2218 O O . VAL B 1 132 ? -10.688 17 10.734 1 90.19 132 VAL B O 1
ATOM 2221 N N . LEU B 1 133 ? -9.953 14.953 11.195 1 84.06 133 LEU B N 1
ATOM 2222 C CA . LEU B 1 133 ? -11.289 14.414 11.453 1 84.06 133 LEU B CA 1
ATOM 2223 C C . LEU B 1 133 ? -11.453 14.055 12.93 1 84.06 133 LEU B C 1
ATOM 2225 O O . LEU B 1 133 ? -10.852 13.094 13.414 1 84.06 133 LEU B O 1
ATOM 2229 N N . PRO B 1 134 ? -12.273 14.805 13.617 1 86.25 134 PRO B N 1
ATOM 2230 C CA . PRO B 1 134 ? -12.398 14.602 15.062 1 86.25 134 PRO B CA 1
ATOM 2231 C C . PRO B 1 134 ? -12.984 13.234 15.406 1 86.25 134 PRO B C 1
ATOM 2233 O O . PRO B 1 134 ? -13.938 12.781 14.766 1 86.25 134 PRO B O 1
ATOM 2236 N N . LYS B 1 135 ? -12.359 12.586 16.391 1 83.5 135 LYS B N 1
ATOM 2237 C CA . LYS B 1 135 ? -12.828 11.344 17 1 83.5 135 LYS B CA 1
ATOM 2238 C C . LYS B 1 135 ? -12.914 10.219 15.961 1 83.5 135 LYS B C 1
ATOM 2240 O O . LYS B 1 135 ? -13.75 9.32 16.094 1 83.5 135 LYS B O 1
ATOM 2245 N N . ALA B 1 136 ? -12.078 10.312 14.898 1 80.25 136 ALA B N 1
ATOM 2246 C CA . ALA B 1 136 ? -12.117 9.312 13.828 1 80.25 136 ALA B CA 1
ATOM 2247 C C . ALA B 1 136 ? -10.883 8.422 13.867 1 80.25 136 ALA B C 1
ATOM 2249 O O . ALA B 1 136 ? -10.688 7.57 12.992 1 80.25 136 ALA B O 1
ATOM 2250 N N . GLY B 1 137 ? -10.125 8.641 14.836 1 81.75 137 GLY B N 1
ATOM 2251 C CA . GLY B 1 137 ? -8.945 7.805 15 1 81.75 137 GLY B CA 1
ATOM 2252 C C . GLY B 1 137 ? -9.273 6.391 15.438 1 81.75 137 GLY B C 1
ATOM 2253 O O . GLY B 1 137 ? -10.383 6.125 15.914 1 81.75 137 GLY B O 1
ATOM 2254 N N . ALA B 1 138 ? -8.391 5.48 15.234 1 74.81 138 ALA B N 1
ATOM 2255 C CA . ALA B 1 138 ? -8.555 4.074 15.594 1 74.81 138 ALA B CA 1
ATOM 2256 C C . ALA B 1 138 ? -8.75 3.906 17.094 1 74.81 138 ALA B C 1
ATOM 2258 O O . ALA B 1 138 ? -9.312 2.91 17.547 1 74.81 138 ALA B O 1
ATOM 2259 N N . ASP B 1 139 ? -8.273 4.859 17.922 1 77.69 139 ASP B N 1
ATOM 2260 C CA . ASP B 1 139 ? -8.367 4.777 19.375 1 77.69 139 ASP B CA 1
ATOM 2261 C C . ASP B 1 139 ? -9.367 5.793 19.922 1 77.69 139 ASP B C 1
ATOM 2263 O O . ASP B 1 139 ? -9.336 6.125 21.109 1 77.69 139 ASP B O 1
ATOM 2267 N N . GLY B 1 140 ? -10.148 6.316 19.047 1 79.94 140 GLY B N 1
ATOM 2268 C CA . GLY B 1 140 ? -11.141 7.297 19.453 1 79.94 140 GLY B CA 1
ATOM 2269 C C . GLY B 1 140 ? -10.625 8.727 19.422 1 79.94 140 GLY B C 1
ATOM 2270 O O . GLY B 1 140 ? -11.391 9.672 19.562 1 79.94 140 GLY B O 1
ATOM 2271 N N . SER B 1 141 ? -9.328 8.875 19.297 1 87.81 141 SER B N 1
ATOM 2272 C CA . SER B 1 141 ? -8.773 10.211 19.109 1 87.81 141 SER B CA 1
ATOM 2273 C C . SER B 1 141 ? -9.109 10.758 17.719 1 87.81 141 SER B C 1
ATOM 2275 O O . SER B 1 141 ? -10.078 10.32 17.094 1 87.81 141 SER B O 1
ATOM 2277 N N . ASP B 1 142 ? -8.367 11.789 17.281 1 88.06 142 ASP B N 1
ATOM 2278 C CA . ASP B 1 142 ? -8.617 12.359 15.969 1 88.06 142 ASP B CA 1
ATOM 2279 C C . ASP B 1 142 ? -7.82 11.625 14.891 1 88.06 142 ASP B C 1
ATOM 2281 O O . ASP B 1 142 ? -6.852 10.93 15.195 1 88.06 142 ASP B O 1
ATOM 2285 N N . TYR B 1 143 ? -8.305 11.672 13.703 1 87.75 143 TYR B N 1
ATOM 2286 C CA . TYR B 1 143 ? -7.637 11.219 12.492 1 87.75 143 TYR B CA 1
ATOM 2287 C C . TYR B 1 143 ? -7.07 12.391 11.703 1 87.75 143 TYR B C 1
ATOM 2289 O O . TYR B 1 143 ? -7.816 13.266 11.258 1 87.75 143 TYR B O 1
ATOM 2297 N N . ALA B 1 144 ? -5.828 12.453 11.57 1 92.12 144 ALA B N 1
ATOM 2298 C CA . ALA B 1 144 ? -5.168 13.523 10.836 1 92.12 144 ALA B CA 1
ATOM 2299 C C . ALA B 1 144 ? -4.465 12.984 9.594 1 92.12 144 ALA B C 1
ATOM 2301 O O . ALA B 1 144 ? -3.859 11.906 9.633 1 92.12 144 ALA B O 1
ATOM 2302 N N . TYR B 1 145 ? -4.543 13.727 8.469 1 91.88 145 TYR B N 1
ATOM 2303 C CA . TYR B 1 145 ? -3.83 13.281 7.277 1 91.88 145 TYR B CA 1
ATOM 2304 C C . TYR B 1 145 ? -3.521 14.453 6.352 1 91.88 145 TYR B C 1
ATOM 2306 O O . TYR B 1 145 ? -4.18 15.492 6.422 1 91.88 145 TYR B O 1
ATOM 2314 N N . GLN B 1 146 ? -2.555 14.297 5.547 1 94.75 146 GLN B N 1
ATOM 2315 C CA . GLN B 1 146 ? -2.201 15.219 4.477 1 94.75 146 GLN B CA 1
ATOM 2316 C C . GLN B 1 146 ? -1.479 14.5 3.342 1 94.75 146 GLN B C 1
ATOM 2318 O O . GLN B 1 146 ? -0.705 13.57 3.582 1 94.75 146 GLN B O 1
ATOM 2323 N N . PHE B 1 147 ? -1.797 14.898 2.145 1 94.88 147 PHE B N 1
ATOM 2324 C CA . PHE B 1 147 ? -1.134 14.344 0.97 1 94.88 147 PHE B CA 1
ATOM 2325 C C . PHE B 1 147 ? 0.143 15.117 0.657 1 94.88 147 PHE B C 1
ATOM 2327 O O . PHE B 1 147 ? 0.296 16.266 1.066 1 94.88 147 PHE B O 1
ATOM 2334 N N . PHE B 1 148 ? 1.024 14.484 -0.01 1 95.5 148 PHE B N 1
ATOM 2335 C CA . PHE B 1 148 ? 2.236 15.125 -0.505 1 95.5 148 PHE B CA 1
ATOM 2336 C C . PHE B 1 148 ? 2.666 14.516 -1.835 1 95.5 148 PHE B C 1
ATOM 2338 O O . PHE B 1 148 ? 2.305 13.383 -2.15 1 95.5 148 PHE B O 1
ATOM 2345 N N . ARG B 1 149 ? 3.316 15.297 -2.576 1 95.75 149 ARG B N 1
ATOM 2346 C CA . ARG B 1 149 ? 3.988 14.82 -3.779 1 95.75 149 ARG B CA 1
ATOM 2347 C C . ARG B 1 149 ? 5.453 14.492 -3.496 1 95.75 149 ARG B C 1
ATOM 2349 O O . ARG B 1 149 ? 6.188 15.328 -2.971 1 95.75 149 ARG B O 1
ATOM 2356 N N . ALA B 1 150 ? 5.855 13.273 -3.832 1 95.38 150 ALA B N 1
ATOM 2357 C CA . ALA B 1 150 ? 7.234 12.852 -3.621 1 95.38 150 ALA B CA 1
ATOM 2358 C C . ALA B 1 150 ? 8.102 13.172 -4.84 1 95.38 150 ALA B C 1
ATOM 2360 O O . ALA B 1 150 ? 7.582 13.562 -5.891 1 95.38 150 ALA B O 1
ATOM 2361 N N . PRO B 1 151 ? 9.391 13.062 -4.699 1 95.06 151 PRO B N 1
ATOM 2362 C CA . PRO B 1 151 ? 10.289 13.398 -5.805 1 95.06 151 PRO B CA 1
ATOM 2363 C C . PRO B 1 151 ? 10 12.594 -7.07 1 95.06 151 PRO B C 1
ATOM 2365 O O . PRO B 1 151 ? 10.289 13.047 -8.18 1 95.06 151 PRO B O 1
ATOM 2368 N N . ASP B 1 152 ? 9.398 11.422 -6.926 1 90.62 152 ASP B N 1
ATOM 2369 C CA . ASP B 1 152 ? 9.07 10.602 -8.086 1 90.62 152 ASP B CA 1
ATOM 2370 C C . ASP B 1 152 ? 7.773 11.078 -8.742 1 90.62 152 ASP B C 1
ATOM 2372 O O . ASP B 1 152 ? 7.234 10.398 -9.617 1 90.62 152 ASP B O 1
ATOM 2376 N N . ASN B 1 153 ? 7.215 12.078 -8.203 1 91 153 ASN B N 1
ATOM 2377 C CA . ASN B 1 153 ? 6.051 12.789 -8.727 1 91 153 ASN B CA 1
ATOM 2378 C C . ASN B 1 153 ? 4.75 12.078 -8.359 1 91 153 ASN B C 1
ATOM 2380 O O . ASN B 1 153 ? 3.668 12.516 -8.75 1 91 153 ASN B O 1
ATOM 2384 N N . ARG B 1 154 ? 4.797 11.078 -7.652 1 92.56 154 ARG B N 1
ATOM 2385 C CA . ARG B 1 154 ? 3.588 10.43 -7.16 1 92.56 154 ARG B CA 1
ATOM 2386 C C . ARG B 1 154 ? 3.07 11.109 -5.898 1 92.56 154 ARG B C 1
ATOM 2388 O O . ARG B 1 154 ? 3.822 11.805 -5.211 1 92.56 154 ARG B O 1
ATOM 2395 N N . VAL B 1 155 ? 1.78 10.891 -5.73 1 93.69 155 VAL B N 1
ATOM 2396 C CA . VAL B 1 155 ? 1.141 11.445 -4.539 1 93.69 155 VAL B CA 1
ATOM 2397 C C . VAL B 1 155 ? 0.987 10.359 -3.482 1 93.69 155 VAL B C 1
ATOM 2399 O O . VAL B 1 155 ? 0.55 9.242 -3.785 1 93.69 155 VAL B O 1
ATOM 2402 N N . TYR B 1 156 ? 1.421 10.672 -2.273 1 94.56 156 TYR B N 1
ATOM 2403 C CA . TYR B 1 156 ? 1.281 9.812 -1.1 1 94.56 156 TYR B CA 1
ATOM 2404 C C . TYR B 1 156 ? 0.528 10.531 0.013 1 94.56 156 TYR B C 1
ATOM 2406 O O . TYR B 1 156 ? 0.267 11.734 -0.081 1 94.56 156 TYR B O 1
ATOM 2414 N N . ALA B 1 157 ? 0.165 9.766 1.009 1 94 157 ALA B N 1
ATOM 2415 C CA . ALA B 1 157 ? -0.499 10.344 2.174 1 94 157 ALA B CA 1
ATOM 2416 C C . ALA B 1 157 ? 0.265 10.023 3.455 1 94 157 ALA B C 1
ATOM 2418 O O . ALA B 1 157 ? 0.887 8.969 3.568 1 94 157 ALA B O 1
ATOM 2419 N N . ILE B 1 158 ? 0.252 10.953 4.352 1 93.75 158 ILE B N 1
ATOM 2420 C CA . ILE B 1 158 ? 0.655 10.688 5.727 1 93.75 158 ILE B CA 1
ATOM 2421 C C . ILE B 1 158 ? -0.564 10.75 6.645 1 93.75 158 ILE B C 1
ATOM 2423 O O . ILE B 1 158 ? -1.382 11.672 6.531 1 93.75 158 ILE B O 1
ATOM 2427 N N . VAL B 1 159 ? -0.591 9.719 7.504 1 91.44 159 VAL B N 1
ATOM 2428 C CA . VAL B 1 159 ? -1.762 9.57 8.367 1 91.44 159 VAL B CA 1
ATOM 2429 C C . VAL B 1 159 ? -1.318 9.383 9.812 1 91.44 159 VAL B C 1
ATOM 2431 O O . VAL B 1 159 ? -0.37 8.641 10.086 1 91.44 159 VAL B O 1
ATOM 2434 N N . GLN B 1 160 ? -1.898 10.094 10.695 1 89.12 160 GLN B N 1
ATOM 2435 C CA . GLN B 1 160 ? -1.88 9.773 12.117 1 89.12 160 GLN B CA 1
ATOM 2436 C C . GLN B 1 160 ? -3.285 9.477 12.633 1 89.12 160 GLN B C 1
ATOM 2438 O O . GLN B 1 160 ? -4.145 10.359 12.656 1 89.12 160 GLN B O 1
ATOM 2443 N N . ASN B 1 161 ? -3.438 8.172 13 1 86.25 161 ASN B N 1
ATOM 2444 C CA . ASN B 1 161 ? -4.809 7.777 13.312 1 86.25 161 ASN B CA 1
ATOM 2445 C C . ASN B 1 161 ? -4.957 7.395 14.781 1 86.25 161 ASN B C 1
ATOM 2447 O O . ASN B 1 161 ? -5.965 6.805 15.18 1 86.25 161 ASN B O 1
ATOM 2451 N N . LYS B 1 162 ? -3.934 7.578 15.539 1 85.5 162 LYS B N 1
ATOM 2452 C CA . LYS B 1 162 ? -3.98 7.359 16.984 1 85.5 162 LYS B CA 1
ATOM 2453 C C . LYS B 1 162 ? -3.279 8.492 17.734 1 85.5 162 LYS B C 1
ATOM 2455 O O . LYS B 1 162 ? -2.338 9.094 17.203 1 85.5 162 LYS B O 1
ATOM 2460 N N . ASN B 1 163 ? -3.713 8.75 18.953 1 90.25 163 ASN B N 1
ATOM 2461 C CA . ASN B 1 163 ? -3.084 9.664 19.891 1 90.25 163 ASN B CA 1
ATOM 2462 C C . ASN B 1 163 ? -2.893 11.055 19.281 1 90.25 163 ASN B C 1
ATOM 2464 O O . ASN B 1 163 ? -1.861 11.695 19.5 1 90.25 163 ASN B O 1
ATOM 2468 N N . TYR B 1 164 ? -3.736 11.422 18.344 1 86.81 164 TYR B N 1
ATOM 2469 C CA . TYR B 1 164 ? -3.695 12.758 17.766 1 86.81 164 TYR B CA 1
ATOM 2470 C C . TYR B 1 164 ? -4.844 13.609 18.297 1 86.81 164 TYR B C 1
ATOM 2472 O O . TYR B 1 164 ? -5.996 13.18 18.297 1 86.81 164 TYR B O 1
ATOM 2480 N N . HIS B 1 165 ? -4.492 14.797 18.812 1 88.19 165 HIS B N 1
ATOM 2481 C CA . HIS B 1 165 ? -5.453 15.797 19.266 1 88.19 165 HIS B CA 1
ATOM 2482 C C . HIS B 1 165 ? -5.133 17.172 18.688 1 88.19 165 HIS B C 1
ATOM 2484 O O . HIS B 1 165 ? -4.023 17.688 18.859 1 88.19 165 HIS B O 1
ATOM 2490 N N . ALA B 1 166 ? -6.074 17.547 17.891 1 78.81 166 ALA B N 1
ATOM 2491 C CA . ALA B 1 166 ? -5.875 18.891 17.344 1 78.81 166 ALA B CA 1
ATOM 2492 C C . ALA B 1 166 ? -5.91 19.938 18.453 1 78.81 166 ALA B C 1
ATOM 2494 O O . ALA B 1 166 ? -6.656 19.797 19.438 1 78.81 166 ALA B O 1
ATOM 2495 N N . ASP B 1 167 ? -4.934 20.812 18.547 1 64.94 167 ASP B N 1
ATOM 2496 C CA . ASP B 1 167 ? -4.988 21.906 19.531 1 64.94 167 ASP B CA 1
ATOM 2497 C C . ASP B 1 167 ? -6.199 22.797 19.281 1 64.94 167 ASP B C 1
ATOM 2499 O O . ASP B 1 167 ? -6.66 22.938 18.141 1 64.94 167 ASP B O 1
#

Sequence (334 aa):
MNRSALFVAAMVATMFVKTGAIAQTNSLASLPSGVTQQLQWSGVDVDAEQFKGLRDLAVNALGMRAVVDRPNFAVLVAANGSLFEIYGPGSPDNFWRHGQGGLAVGFLTGDIATTLKAIQKSGGVLLGELKVLPKAGADGSDYAYQFFRAPDNRVYAIVQNKNYHADMNRSALFVAAMVATMFVKTGAIAQTNSLASLPSGVTQQLQWSGVDVDAEQFKGLRDLAVNALGMRAVVDRPNFAVLVAANGSLFEIYGPGSPDNFWRHGQGGLAVGFLTGDIATTLKAIQKSGGVLLGELKVLPKAGADGSDYAYQFFRAPDNRVYAIVQNKNYHAD

InterPro domains:
  IPR029068 Glyoxalase/Bleomycin resistance protein/Dihydroxybiphenyl dioxygenase [G3DSA:3.10.180.10] (49-164)
  IPR029068 Glyoxalase/Bleomycin resistance protein/Dihydroxybiphenyl dioxygenase [SSF54593] (60-164)

Solvent-accessible surface area (backbone atoms only — not comparable to full-atom values): 16492 Å² total; per-residue (Å²): 128,74,63,57,45,54,42,50,51,46,45,50,25,48,45,49,21,63,59,53,56,65,53,65,71,70,56,65,82,76,40,44,84,79,23,83,51,50,29,36,74,37,30,38,38,35,60,20,84,36,30,69,44,38,53,48,24,40,33,47,24,36,25,29,46,69,78,38,83,51,94,40,34,34,36,26,34,29,58,81,56,30,33,43,33,41,31,14,74,89,47,64,82,54,79,32,56,74,30,56,50,16,34,28,51,25,32,32,41,87,48,53,72,53,37,52,52,30,30,44,75,40,59,28,45,77,42,85,64,81,40,74,36,81,44,21,3,85,73,52,29,18,23,35,37,36,39,27,33,40,55,53,59,36,31,32,33,43,32,19,40,44,90,34,73,85,129,126,73,60,56,46,53,41,52,50,47,45,49,24,47,46,49,20,62,58,52,55,63,53,65,72,71,54,65,82,76,40,45,84,79,23,82,49,48,30,36,73,37,30,38,39,35,59,20,84,38,30,68,45,38,52,47,23,41,33,46,24,37,25,28,46,69,77,37,81,50,93,39,34,33,36,26,35,29,57,81,56,29,34,44,34,43,32,14,74,89,47,64,82,55,78,31,56,72,30,57,50,16,35,27,51,25,31,32,41,87,48,54,71,53,37,53,52,29,30,45,75,41,58,29,42,75,41,85,64,83,41,73,34,81,45,21,3,85,74,52,28,20,24,34,38,35,39,27,34,40,54,49,59,36,30,33,33,42,32,20,41,44,89,34,73,84,130

Radius of gyration: 18.72 Å; Cα contacts (8 Å, |Δi|>4): 827; chains: 2; bounding box: 45×53×40 Å

Nearest PDB structures (foldseek):
  3rhe-assembly1_A  TM=6.369E-01  e=8.860E-06  Legionella pneumophila subsp. pneumophila str. Philadelphia 1
  3zi1-assembly1_A  TM=3.688E-01  e=2.229E-05  Homo sapiens
  2kjz-assembly1_B  TM=3.953E-01  e=8.114E-05  Agrobacterium fabrum str. C58
  6a4x-assembly1_A-2  TM=3.604E-01  e=3.032E-05  Streptomyces curacoi
  3sk2-assembly1_B  TM=3.542E-01  e=1.462E-03  Pantoea agglomerans

Foldseek 3Di:
DPVVVVVVVVVCVVVVPPVCVVVCPQPCVPDDPLDRGDKDWQEKEAEDQPQVVVVCCCCPPVVWDWPDDDVQWTWTAHPVGHIYIYGYPPDDDDPQCPWPRRMAIEIEDQDVVSVVVVQVVQPKAWDDDWDWAQLQAPVRGIKIKTWIQHPVRHIYMYIYRPPDDDD/DPVVVVVVVVVCVVVVPPVCVVVCPQPCVPDDPLDRGDKDWQEKEAEDQPQVVVVCCCCPPVVWDWPDDDVQWTWTAHPVGHIYIYGYPPDDDDPQCPWPRRMAIEIEDQDVVSVVVVQVVQPKAWDDDWDWAQLQAPVRGIKIKTWIQHPVRHIYMYIYRPPDHDD

Organism: NCBI:txid570835